Protein AF-A0A9P5G6P0-F1 (afdb_monomer_lite)

InterPro domains:
  IPR002035 von Willebrand factor, type A [PF13519] (1-64)
  IPR027040 26S proteasome non-ATPase regulatory subunit 4 [PTHR10223] (1-217)
  IPR036465 von Willebrand factor A-like domain superfamily [G3DSA:3.40.50.410] (1-134)
  IPR036465 von Willebrand factor A-like domain superfamily [SSF53300] (5-123)

Secondary structure (DSSP, 8-state):
-B-EESS-B----S-S-HHHHHHHHHT----SEE-HHHHHHHHHHHGGG-S-SSSPEEEEEEE-S---S-HHHHHHHHHHHHHTTEEEEEEEES--TTTHHHHHHHHHHH-SSS---EEEEPSSS--HHHHHHSSHHHHTTS-S------SS-HHHHTTT--TTT-HHHHHHHHHHHHHHHHHHHHHHHHHHHHHTS-----------------------

Sequence (220 aa):
MSMGGNGPAVLATLSSDFGKVLSGLHNIKIEGQSHVATGIQVAALALKHRQNKVQRQRVIVFVGSIIKEDTKELVKLAKKMKKNNVAVDFINFGEEAENTEKLEKFIEGVNSSDNSHLVTIPPGPHLLSDVLLTSPIINENGGLGGEDVGGDANDLFEFGVDPSADPELVLALRMSMEEEKARQEKEKKEKESASSSKPDTIPEESAGSSSKKDDDRMEL

Organism: Geotrichum candidum (NCBI:txid1173061)

Foldseek 3Di:
DDQADPGDDDQDADDPDVVSVVVSVVPDDHHHDGDPLRNVVVLLVSQVPDPDPPDQAEAEDEDEDDDPDDLVSLLVSLQVCQVSRHAYEYEYEDDDPRVVVSVVSSCVSNDDPPRYYYHYDDDDPDDPVVSVVVDCPPVVPPDDDDDPDDDDPVVPCVVVDDCVPCVPVVVVVVVVVVVVVVVVVVVVVVVVVCVVDDDDDDDDDDDDDDDDDDDDDDDD

pLDDT: mean 71.09, std 18.26, range [28.31, 89.44]

Radius of gyration: 33.3 Å; chains: 1; bounding box: 100×86×56 Å

Structure (mmCIF, N/CA/C/O backbone):
data_AF-A0A9P5G6P0-F1
#
_entry.id   AF-A0A9P5G6P0-F1
#
loop_
_atom_site.group_PDB
_atom_site.id
_atom_site.type_symbol
_atom_site.label_atom_id
_atom_site.label_alt_id
_atom_site.label_comp_id
_atom_site.label_asym_id
_atom_site.label_entity_id
_atom_site.label_seq_id
_atom_site.pdbx_PDB_ins_code
_atom_site.Cartn_x
_atom_site.Cartn_y
_atom_site.Cartn_z
_atom_site.occupancy
_atom_site.B_iso_or_equiv
_atom_site.auth_seq_id
_atom_site.auth_comp_id
_atom_site.auth_asym_id
_atom_site.auth_atom_id
_atom_site.pdbx_PDB_model_num
ATOM 1 N N . MET A 1 1 ? -6.746 4.539 -5.288 1.00 82.50 1 MET A N 1
ATOM 2 C CA . MET A 1 1 ? -5.688 5.280 -6.019 1.00 82.50 1 MET A CA 1
ATO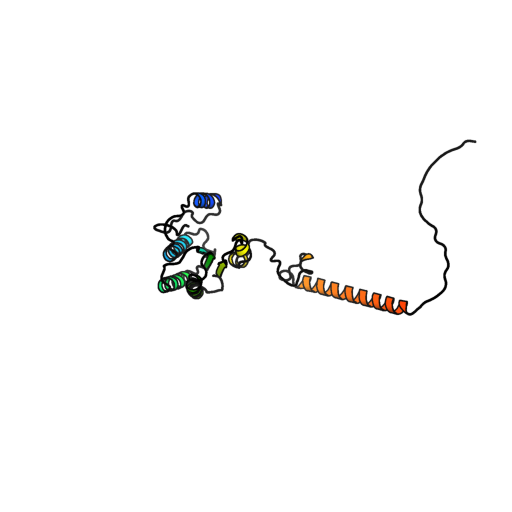M 3 C C . MET A 1 1 ? -5.156 4.357 -7.100 1.00 82.50 1 MET A C 1
ATOM 5 O O . MET A 1 1 ? -5.113 3.164 -6.836 1.00 82.50 1 MET A O 1
ATOM 9 N N . SER A 1 2 ? -4.790 4.870 -8.275 1.00 83.50 2 SER A N 1
ATOM 10 C CA . SER A 1 2 ? -4.061 4.088 -9.286 1.00 83.50 2 SER A CA 1
ATOM 11 C C . SER A 1 2 ? -2.600 4.531 -9.327 1.00 83.50 2 SER A C 1
ATOM 13 O O . SER A 1 2 ? -2.327 5.727 -9.231 1.00 83.50 2 SER A O 1
ATOM 15 N N . MET A 1 3 ? -1.683 3.571 -9.452 1.00 81.88 3 MET A N 1
ATOM 16 C CA . MET A 1 3 ? -0.239 3.801 -9.617 1.00 81.88 3 MET A CA 1
ATOM 17 C C . MET A 1 3 ? 0.240 3.547 -11.057 1.00 81.88 3 MET A C 1
ATOM 19 O O . MET A 1 3 ? 1.439 3.634 -11.318 1.00 81.88 3 MET A O 1
ATOM 23 N N . GLY A 1 4 ? -0.674 3.184 -11.963 1.00 75.19 4 GLY A N 1
ATOM 24 C CA . GLY A 1 4 ? -0.374 2.920 -13.369 1.00 75.19 4 GLY A CA 1
ATOM 25 C C . GLY A 1 4 ? -0.478 4.182 -14.219 1.00 75.19 4 GLY A C 1
ATOM 26 O O . GLY A 1 4 ? -1.347 5.023 -13.980 1.00 75.19 4 GLY A O 1
ATOM 27 N N . GLY A 1 5 ? 0.406 4.307 -15.208 1.00 78.19 5 GLY A N 1
ATOM 28 C CA . GLY A 1 5 ? 0.374 5.388 -16.191 1.00 78.19 5 GLY A CA 1
ATOM 29 C C . GLY A 1 5 ? 1.563 6.336 -16.071 1.00 78.19 5 GLY A C 1
ATOM 30 O O . GLY A 1 5 ? 2.659 5.941 -15.688 1.00 78.19 5 GLY A O 1
ATOM 31 N N . ASN A 1 6 ? 1.336 7.605 -16.411 1.00 71.75 6 ASN A N 1
ATOM 32 C CA . ASN A 1 6 ? 2.349 8.668 -16.369 1.00 71.75 6 ASN A CA 1
ATOM 33 C C . ASN A 1 6 ? 2.520 9.285 -14.959 1.00 71.75 6 ASN A C 1
ATOM 35 O O . ASN A 1 6 ? 3.286 10.227 -14.770 1.00 71.75 6 ASN A O 1
ATOM 39 N N . GLY A 1 7 ? 1.772 8.791 -13.964 1.00 75.50 7 GLY A N 1
ATOM 40 C CA . GLY A 1 7 ? 1.854 9.231 -12.573 1.00 75.50 7 GLY A CA 1
ATOM 41 C C . GLY A 1 7 ? 0.694 8.720 -11.707 1.00 75.50 7 GLY A C 1
ATOM 42 O O . GLY A 1 7 ? -0.340 8.314 -12.238 1.00 75.50 7 GLY A O 1
ATOM 43 N N . PRO A 1 8 ? 0.841 8.737 -10.369 1.00 81.25 8 PRO A N 1
ATOM 44 C CA . PRO A 1 8 ? -0.191 8.266 -9.452 1.00 81.25 8 PRO A CA 1
ATOM 45 C C . PRO A 1 8 ? -1.415 9.194 -9.447 1.00 81.25 8 PRO A C 1
ATOM 47 O O . PRO A 1 8 ? -1.295 10.404 -9.245 1.00 81.25 8 PRO A O 1
ATOM 50 N N . ALA A 1 9 ? -2.606 8.617 -9.617 1.00 82.56 9 ALA A N 1
ATOM 51 C CA . ALA A 1 9 ? -3.870 9.348 -9.686 1.00 82.56 9 ALA A CA 1
ATOM 52 C C . ALA A 1 9 ? -4.820 8.979 -8.534 1.00 82.56 9 ALA A C 1
ATOM 54 O O . ALA A 1 9 ? -5.071 7.803 -8.228 1.00 82.56 9 ALA A O 1
ATOM 55 N N . VAL A 1 10 ? -5.397 10.002 -7.896 1.00 84.38 10 VAL A N 1
ATOM 56 C CA . VAL A 1 10 ? -6.382 9.848 -6.817 1.00 84.38 10 VAL A CA 1
ATOM 57 C C . VAL A 1 10 ? -7.783 9.763 -7.423 1.00 84.38 10 VAL A C 1
ATOM 59 O O . VAL A 1 10 ? -8.370 10.771 -7.789 1.00 84.38 10 VAL A O 1
ATOM 62 N N . LEU A 1 11 ? -8.312 8.544 -7.529 1.00 82.56 11 LEU A N 1
ATOM 63 C CA . LEU A 1 11 ? -9.637 8.278 -8.111 1.00 82.56 11 LEU A CA 1
ATOM 64 C C . LEU A 1 11 ? -10.787 8.543 -7.131 1.00 82.56 11 LEU A C 1
ATOM 66 O O . LEU A 1 11 ? -11.854 9.001 -7.519 1.00 82.56 11 LEU A O 1
ATOM 70 N N . ALA A 1 12 ? -10.560 8.246 -5.853 1.00 83.25 12 ALA A N 1
ATOM 71 C CA . ALA A 1 12 ? -11.518 8.448 -4.780 1.00 83.25 12 ALA A CA 1
ATOM 72 C C . ALA A 1 12 ? -10.770 8.856 -3.510 1.00 83.25 12 ALA A C 1
ATOM 74 O O . ALA A 1 12 ? -9.655 8.387 -3.253 1.00 83.25 12 ALA A O 1
ATOM 75 N N . THR A 1 13 ? -11.382 9.743 -2.731 1.00 83.12 13 THR A N 1
ATOM 76 C CA . THR A 1 13 ? -10.925 10.109 -1.388 1.00 83.12 13 THR A CA 1
ATOM 77 C C . THR A 1 13 ? -11.483 9.137 -0.348 1.00 83.12 13 THR A C 1
ATOM 79 O O . THR A 1 13 ? -12.361 8.327 -0.644 1.00 83.12 13 THR A O 1
ATOM 82 N N . LEU A 1 14 ? -10.966 9.212 0.883 1.00 79.75 14 LEU A N 1
ATOM 83 C CA . LEU A 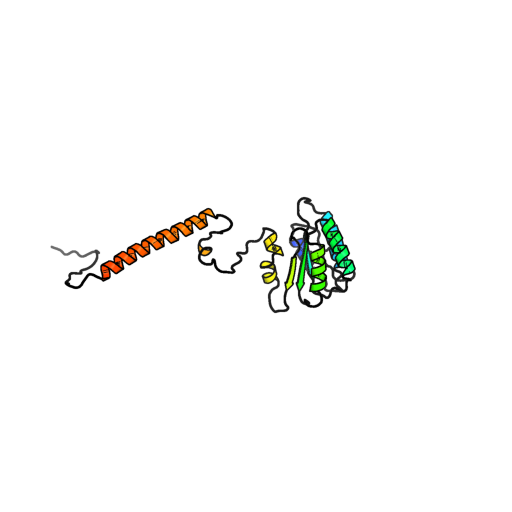1 14 ? -11.453 8.417 2.011 1.00 79.75 14 LEU A CA 1
ATOM 84 C C . LEU A 1 14 ? -12.950 8.695 2.230 1.00 79.75 14 LEU A C 1
ATOM 86 O O . LEU A 1 14 ? -13.333 9.808 2.594 1.00 79.75 14 LEU A O 1
ATOM 90 N N . SER A 1 15 ? -13.795 7.697 1.980 1.00 80.88 15 SER A N 1
ATOM 91 C CA . SER A 1 15 ? -15.250 7.788 2.110 1.00 80.88 15 SER A CA 1
ATOM 92 C C . SER A 1 15 ? -15.820 6.439 2.545 1.00 80.88 15 SER A C 1
ATOM 94 O O . SER A 1 15 ? -15.243 5.401 2.238 1.00 80.88 15 SER A O 1
ATOM 96 N N . SER A 1 16 ? -16.949 6.458 3.253 1.00 82.31 16 SER A N 1
ATOM 97 C CA . SER A 1 16 ? -17.725 5.265 3.618 1.00 82.31 16 SER A CA 1
ATOM 98 C C . SER A 1 16 ? -18.664 4.788 2.504 1.00 82.31 16 SER A C 1
ATOM 100 O O . SER A 1 16 ? -19.289 3.742 2.632 1.00 82.31 16 SER A O 1
ATOM 102 N N . ASP A 1 17 ? -18.787 5.559 1.422 1.00 86.44 17 ASP A N 1
ATOM 103 C CA . ASP A 1 17 ? -19.667 5.252 0.300 1.00 86.44 17 ASP A CA 1
ATOM 104 C C . ASP A 1 17 ? -18.965 4.351 -0.726 1.00 86.44 17 ASP A C 1
ATOM 106 O O . ASP A 1 17 ? -18.049 4.775 -1.441 1.00 86.44 17 ASP A O 1
ATOM 110 N N . PHE A 1 18 ? -19.433 3.107 -0.821 1.00 84.50 18 PHE A N 1
ATOM 111 C CA . PHE A 1 18 ? -18.938 2.116 -1.773 1.00 84.50 18 PHE A CA 1
ATOM 112 C C . PHE A 1 18 ? -19.154 2.536 -3.237 1.00 84.50 18 PHE A C 1
ATOM 114 O O . PHE A 1 18 ? -18.332 2.215 -4.099 1.00 84.50 18 PHE A O 1
ATOM 121 N N . GLY A 1 19 ? -20.198 3.319 -3.533 1.00 88.31 19 GLY A N 1
ATOM 122 C CA . GLY A 1 19 ? -20.519 3.753 -4.894 1.00 88.31 19 GLY A CA 1
ATOM 123 C C . GLY A 1 19 ? -19.428 4.625 -5.518 1.00 88.31 19 GLY A C 1
ATOM 124 O O . GLY A 1 19 ? -19.113 4.486 -6.704 1.00 88.31 19 GLY A O 1
ATOM 125 N N . LYS A 1 20 ? -18.775 5.473 -4.713 1.00 84.62 20 LYS A N 1
ATOM 126 C CA . LYS A 1 20 ? -17.637 6.297 -5.160 1.00 84.62 20 LYS A CA 1
ATOM 127 C C . LYS A 1 20 ? -16.412 5.454 -5.492 1.00 84.62 20 LYS A C 1
ATOM 129 O O . LYS A 1 20 ? -15.704 5.763 -6.449 1.00 84.62 20 LYS A O 1
ATOM 134 N N . VAL A 1 21 ? -16.176 4.383 -4.733 1.00 86.12 21 VAL A N 1
ATOM 135 C CA . VAL A 1 21 ? -15.067 3.452 -4.981 1.00 86.12 21 VAL A CA 1
ATOM 136 C C . VAL A 1 21 ? -15.317 2.663 -6.266 1.00 86.12 21 VAL A C 1
ATOM 138 O O . VAL A 1 21 ? -14.450 2.648 -7.137 1.00 86.12 21 VAL A O 1
ATOM 141 N N . LEU A 1 22 ? -16.516 2.098 -6.433 1.00 86.50 22 LEU A N 1
ATOM 142 C CA . LEU A 1 22 ? -16.914 1.373 -7.645 1.00 86.50 22 LEU A CA 1
ATOM 143 C C . LEU A 1 22 ? -16.833 2.237 -8.905 1.00 86.50 22 LEU A C 1
ATOM 145 O O . LEU A 1 22 ? -16.282 1.812 -9.918 1.00 86.50 22 LEU A O 1
ATOM 149 N N . SER A 1 23 ? -17.350 3.464 -8.836 1.00 87.25 23 SER A N 1
ATOM 150 C CA . SER A 1 23 ? -17.293 4.407 -9.960 1.00 87.25 23 SER A CA 1
ATOM 151 C C . SER A 1 23 ? -15.846 4.762 -10.307 1.00 87.25 23 SER A C 1
ATOM 153 O O . SER A 1 23 ? -15.491 4.884 -11.477 1.00 87.25 23 SER A O 1
ATOM 155 N N . GLY A 1 24 ? -14.988 4.890 -9.290 1.00 83.69 24 GLY A N 1
ATOM 156 C CA . GLY A 1 24 ? -13.552 5.071 -9.470 1.00 83.69 24 GLY A CA 1
ATOM 157 C C . GLY A 1 24 ? -12.896 3.883 -10.174 1.00 83.69 24 GLY A C 1
ATOM 158 O O . GLY A 1 24 ? -12.088 4.110 -11.068 1.00 83.69 24 GLY A O 1
ATOM 159 N N . LEU A 1 25 ? -13.268 2.648 -9.816 1.00 84.06 25 LEU A N 1
ATOM 160 C CA . LEU A 1 25 ? -12.761 1.412 -10.428 1.00 84.06 25 LEU A CA 1
ATOM 161 C C . LEU A 1 25 ? -13.184 1.266 -11.894 1.00 84.06 25 LEU A C 1
ATOM 163 O O . LEU A 1 25 ? -12.357 0.921 -12.733 1.00 84.06 25 LEU A O 1
ATOM 167 N N . HIS A 1 26 ? -14.439 1.578 -12.220 1.00 86.62 26 HIS A N 1
ATOM 168 C CA . HIS A 1 26 ? -14.953 1.475 -13.590 1.00 86.62 26 HIS A CA 1
ATOM 169 C C . HIS A 1 26 ? -14.249 2.415 -14.580 1.00 86.62 26 HIS A C 1
ATOM 171 O O . HIS A 1 26 ? -14.194 2.135 -15.775 1.00 86.62 26 HIS A O 1
ATOM 177 N N . ASN A 1 27 ? -13.707 3.525 -14.080 1.00 82.81 27 ASN A N 1
ATOM 178 C CA . ASN A 1 27 ? -12.988 4.514 -14.877 1.00 82.81 27 ASN A CA 1
ATOM 179 C C . ASN A 1 27 ? -11.486 4.208 -15.015 1.00 82.81 27 ASN A C 1
ATOM 181 O O . ASN A 1 27 ? -10.770 4.970 -15.670 1.00 82.81 27 ASN A O 1
ATOM 185 N N . ILE A 1 28 ? -10.988 3.128 -14.402 1.00 82.81 28 ILE A N 1
ATOM 186 C CA . ILE A 1 28 ? -9.574 2.756 -14.486 1.00 82.81 28 ILE A CA 1
ATOM 187 C C . ILE A 1 28 ? -9.270 2.224 -15.880 1.00 82.81 28 ILE A C 1
ATOM 189 O O . ILE A 1 28 ? -9.888 1.276 -16.359 1.00 82.81 28 ILE A O 1
ATOM 193 N N . LYS A 1 29 ? -8.256 2.816 -16.509 1.00 80.25 29 LYS A N 1
ATOM 194 C CA . LYS A 1 29 ? -7.643 2.296 -17.727 1.00 80.25 29 LYS A CA 1
ATOM 195 C C . LYS A 1 29 ? -6.354 1.574 -17.366 1.00 80.25 29 LYS A C 1
ATOM 197 O O . LYS A 1 29 ? -5.575 2.056 -16.545 1.00 80.25 29 LYS A O 1
ATOM 202 N N . ILE A 1 30 ? -6.145 0.418 -17.982 1.00 81.00 30 ILE A N 1
ATOM 203 C CA . ILE A 1 30 ? -4.912 -0.351 -17.841 1.00 81.00 30 ILE A CA 1
ATOM 204 C C . ILE A 1 30 ? -3.913 0.239 -18.834 1.00 81.00 30 ILE A C 1
ATOM 206 O O . ILE A 1 30 ? -3.973 -0.048 -20.027 1.00 81.00 30 ILE A O 1
ATOM 210 N N . GLU A 1 31 ? -3.035 1.115 -18.357 1.00 82.25 31 GLU A N 1
ATOM 211 C CA . GLU A 1 31 ? -2.000 1.729 -19.186 1.00 82.25 31 GLU A CA 1
ATOM 212 C C . GLU A 1 31 ? -0.739 2.070 -18.382 1.00 82.25 31 GLU A C 1
ATOM 214 O O . GLU A 1 31 ? -0.789 2.329 -17.180 1.00 82.25 31 GLU A O 1
ATOM 219 N N . GLY A 1 32 ? 0.402 2.096 -19.077 1.00 80.81 32 GLY A N 1
ATOM 220 C CA . GLY A 1 32 ? 1.682 2.577 -18.555 1.00 80.81 32 GLY A CA 1
ATOM 221 C C . GLY A 1 32 ? 2.453 1.600 -17.666 1.00 80.81 32 GLY A C 1
ATOM 222 O O . GLY A 1 32 ? 2.299 0.385 -17.757 1.00 80.81 32 GLY A O 1
ATOM 223 N N . GLN A 1 33 ? 3.356 2.157 -16.855 1.00 80.81 33 GLN A N 1
ATOM 224 C CA . GLN A 1 33 ? 4.213 1.418 -15.923 1.00 80.81 33 GLN A CA 1
ATOM 225 C C . GLN A 1 33 ? 3.813 1.732 -14.478 1.00 80.81 33 GLN A C 1
ATOM 227 O O . GLN A 1 33 ? 3.230 2.779 -14.201 1.00 80.81 33 GLN A O 1
ATOM 232 N N . SER A 1 34 ? 4.114 0.814 -13.561 1.00 81.44 34 SER A N 1
ATOM 233 C CA . SER A 1 34 ? 3.858 0.994 -12.134 1.00 81.44 34 SER A CA 1
ATOM 234 C C . SER A 1 34 ? 4.949 1.845 -11.484 1.00 81.44 34 SER A C 1
ATOM 236 O O . SER A 1 34 ? 6.125 1.475 -11.531 1.00 81.44 34 SER A O 1
ATOM 238 N N . HIS A 1 35 ? 4.552 2.930 -10.822 1.00 84.12 35 HIS A N 1
ATOM 239 C CA . HIS A 1 35 ? 5.432 3.733 -9.968 1.00 84.12 35 HIS A CA 1
ATOM 240 C C . HIS A 1 35 ? 5.022 3.573 -8.497 1.00 84.12 35 HIS A C 1
ATOM 242 O O . HIS A 1 35 ? 4.115 4.251 -8.005 1.00 84.12 35 HIS A O 1
ATOM 248 N N . VAL A 1 36 ? 5.673 2.647 -7.794 1.00 84.81 36 VAL A N 1
ATOM 249 C CA . VAL A 1 36 ? 5.350 2.268 -6.411 1.00 84.81 36 VAL A CA 1
ATOM 250 C C . VAL A 1 36 ? 5.853 3.332 -5.432 1.00 84.81 36 VAL A C 1
ATOM 252 O O . VAL A 1 36 ? 5.110 3.772 -4.553 1.00 84.81 36 VAL A O 1
ATOM 255 N N . ALA A 1 37 ? 7.068 3.840 -5.619 1.00 86.69 37 ALA A N 1
ATOM 256 C CA . ALA A 1 37 ? 7.696 4.844 -4.769 1.00 86.69 37 ALA A CA 1
ATOM 257 C C . ALA A 1 37 ? 6.868 6.130 -4.664 1.00 86.69 37 ALA A C 1
ATOM 259 O O . ALA A 1 37 ? 6.617 6.641 -3.566 1.00 86.69 37 ALA A O 1
ATOM 260 N N . THR A 1 38 ? 6.437 6.663 -5.808 1.00 87.56 38 THR A N 1
ATOM 261 C CA . THR A 1 38 ? 5.619 7.882 -5.864 1.00 87.56 38 THR A CA 1
ATOM 262 C C . THR A 1 38 ? 4.191 7.604 -5.402 1.00 87.56 38 THR A C 1
ATOM 264 O O . THR A 1 38 ? 3.631 8.417 -4.664 1.00 87.56 38 THR A O 1
ATOM 267 N N . GLY A 1 39 ? 3.629 6.439 -5.740 1.00 88.44 39 GLY A N 1
ATOM 268 C CA . GLY A 1 39 ? 2.313 6.002 -5.276 1.00 88.44 39 GLY A CA 1
ATOM 269 C C . GLY A 1 39 ? 2.206 5.959 -3.751 1.00 88.44 39 GLY A C 1
ATOM 270 O O . GLY A 1 39 ? 1.301 6.570 -3.181 1.00 88.44 39 GLY A O 1
ATOM 271 N N . ILE A 1 40 ? 3.174 5.337 -3.070 1.00 88.69 40 ILE A N 1
ATOM 272 C CA . ILE A 1 40 ? 3.197 5.261 -1.599 1.00 88.69 40 ILE A CA 1
ATOM 273 C C . ILE A 1 40 ? 3.355 6.657 -0.979 1.00 88.69 40 ILE A C 1
ATOM 275 O O . ILE A 1 40 ? 2.704 6.970 0.021 1.00 88.69 40 ILE A O 1
ATOM 279 N N . GLN A 1 41 ? 4.180 7.536 -1.561 1.00 87.25 41 GLN A N 1
ATOM 280 C CA . GLN A 1 41 ? 4.296 8.915 -1.074 1.00 87.25 41 GLN A CA 1
ATOM 281 C C . GLN A 1 41 ? 2.959 9.652 -1.156 1.00 87.25 41 GLN A C 1
ATOM 283 O O . GLN A 1 41 ? 2.513 10.214 -0.155 1.00 87.25 41 GLN A O 1
ATOM 288 N N . VAL A 1 42 ? 2.295 9.627 -2.313 1.00 88.88 42 VAL A N 1
ATOM 289 C CA . VAL A 1 42 ? 0.996 10.290 -2.492 1.00 88.88 42 VAL A CA 1
ATOM 290 C C . VAL A 1 42 ? -0.060 9.669 -1.575 1.00 88.88 42 VAL A C 1
ATOM 292 O O . VAL A 1 42 ? -0.856 10.402 -0.987 1.00 88.88 42 VAL A O 1
ATOM 295 N N . ALA A 1 43 ? -0.032 8.350 -1.364 1.00 87.81 43 ALA A N 1
ATOM 296 C CA . ALA A 1 43 ? -0.915 7.668 -0.417 1.00 87.81 43 ALA A CA 1
ATOM 297 C C . ALA A 1 43 ? -0.714 8.178 1.018 1.00 87.81 43 ALA A C 1
ATOM 299 O O . ALA A 1 43 ? -1.684 8.528 1.692 1.00 87.81 43 ALA A O 1
ATOM 300 N N . ALA A 1 44 ? 0.535 8.328 1.462 1.00 86.31 44 ALA A N 1
ATOM 301 C CA . ALA A 1 44 ? 0.840 8.888 2.776 1.00 86.31 44 ALA A CA 1
ATOM 302 C C . ALA A 1 44 ? 0.365 10.346 2.926 1.00 86.31 44 ALA A C 1
ATOM 304 O O . ALA A 1 44 ? -0.048 10.751 4.013 1.00 86.31 44 ALA A O 1
ATOM 305 N N . LEU A 1 45 ? 0.392 11.146 1.853 1.00 86.19 45 LEU A N 1
ATOM 306 C CA . LEU A 1 45 ? -0.191 12.492 1.863 1.00 86.19 45 LEU A CA 1
ATOM 307 C C . LEU A 1 45 ? -1.722 12.444 1.955 1.00 86.19 45 LEU A C 1
ATOM 309 O O . LEU A 1 45 ? -2.306 13.189 2.742 1.00 86.19 45 LEU A O 1
ATOM 313 N N . ALA A 1 46 ? -2.370 11.549 1.208 1.00 85.81 46 ALA A N 1
ATOM 314 C CA . ALA A 1 46 ? -3.823 11.392 1.232 1.00 85.81 46 ALA A CA 1
ATOM 315 C C . ALA A 1 46 ? -4.343 11.005 2.631 1.00 85.81 46 ALA A C 1
ATOM 317 O O . ALA A 1 46 ? -5.361 11.531 3.083 1.00 85.81 46 ALA A O 1
ATOM 318 N N . LEU A 1 47 ? -3.601 10.170 3.367 1.00 85.06 47 LEU A N 1
ATOM 319 C CA . LEU A 1 47 ? -3.941 9.747 4.733 1.00 85.06 47 LEU A CA 1
ATOM 320 C C . LEU A 1 47 ? -3.864 10.868 5.790 1.00 85.06 47 LEU A C 1
ATOM 322 O O . LEU A 1 47 ? -4.401 10.715 6.896 1.00 85.06 47 LEU A O 1
ATOM 326 N N . LYS A 1 48 ? -3.246 12.017 5.473 1.00 83.88 48 LYS A N 1
ATOM 327 C CA . LYS A 1 48 ? -3.238 13.196 6.360 1.00 83.88 48 LYS A CA 1
ATOM 328 C C . LYS A 1 48 ? -4.577 13.929 6.384 1.00 83.88 48 LYS A C 1
ATOM 330 O O . LYS A 1 48 ? -4.916 14.518 7.407 1.00 83.88 48 LYS A O 1
ATOM 335 N N . HIS A 1 49 ? -5.348 13.862 5.301 1.00 81.00 49 HIS A N 1
ATOM 336 C CA . HIS A 1 49 ? -6.643 14.538 5.163 1.00 81.00 49 HIS A CA 1
ATOM 337 C C . HIS A 1 49 ? -7.826 13.671 5.630 1.00 81.00 49 HIS A C 1
ATOM 339 O O . HIS A 1 49 ? -8.946 13.815 5.146 1.00 81.00 49 HIS A O 1
ATOM 345 N N . ARG A 1 50 ? -7.589 12.753 6.574 1.00 81.69 50 ARG A N 1
ATOM 346 C CA . ARG A 1 50 ? -8.634 11.896 7.144 1.00 81.69 50 ARG A CA 1
ATOM 347 C C . ARG A 1 50 ? -9.543 12.668 8.100 1.00 81.69 50 ARG A C 1
ATOM 349 O O . ARG A 1 50 ? -9.080 13.524 8.853 1.00 81.69 50 ARG A O 1
ATOM 356 N N . GLN A 1 51 ? -10.828 12.317 8.102 1.00 76.31 51 GLN A N 1
ATOM 357 C CA . GLN A 1 51 ? -11.814 12.925 9.000 1.00 76.31 51 GLN A CA 1
ATOM 358 C C . GLN A 1 51 ? -11.591 12.514 10.464 1.00 76.31 51 GLN A C 1
ATOM 360 O O . GLN A 1 51 ? -11.696 13.351 11.356 1.00 76.31 51 GLN A O 1
ATOM 365 N N . ASN A 1 52 ? -11.213 11.255 10.717 1.00 80.75 52 ASN A N 1
ATOM 366 C CA . ASN A 1 52 ? -10.928 10.757 12.061 1.00 80.75 52 ASN A CA 1
ATOM 367 C C . ASN A 1 52 ? -9.417 10.573 12.279 1.00 80.75 52 ASN A C 1
ATOM 369 O O . ASN A 1 52 ? -8.780 9.720 11.661 1.00 80.75 52 ASN A O 1
ATOM 373 N N . LYS A 1 53 ? -8.827 11.363 13.183 1.00 80.19 53 LYS A N 1
ATOM 374 C CA . LYS A 1 53 ? -7.382 11.321 13.464 1.00 80.19 53 LYS A CA 1
ATOM 375 C C . LYS A 1 53 ? -6.951 10.147 14.346 1.00 80.19 53 LYS A C 1
ATOM 377 O O . LYS A 1 53 ? -5.763 9.828 14.324 1.00 80.19 53 LYS A O 1
ATOM 382 N N . VAL A 1 54 ? -7.890 9.507 15.048 1.00 82.88 54 VAL A N 1
ATOM 383 C CA . VAL A 1 54 ? -7.644 8.373 15.960 1.00 82.88 54 VAL A CA 1
ATOM 384 C C . VAL A 1 54 ? -7.371 7.073 15.197 1.00 82.88 54 VAL A C 1
ATOM 386 O O . VAL A 1 54 ? -6.655 6.207 15.689 1.00 82.88 54 VAL A O 1
ATOM 389 N N . GLN A 1 55 ? -7.894 6.944 13.975 1.00 80.69 55 GLN A N 1
ATOM 390 C CA . GLN A 1 55 ? -7.678 5.762 13.142 1.00 80.69 55 GLN A CA 1
ATOM 391 C C . GLN A 1 55 ? -6.197 5.592 12.783 1.00 80.69 55 GLN A C 1
ATOM 393 O O . GLN A 1 55 ? -5.515 6.557 12.409 1.00 80.69 55 GLN A O 1
ATOM 398 N N . ARG A 1 56 ? -5.718 4.344 12.872 1.00 82.06 56 ARG A N 1
ATOM 399 C CA . ARG A 1 56 ? -4.384 3.961 12.404 1.00 82.06 56 ARG A CA 1
ATOM 400 C C . ARG A 1 56 ? -4.312 4.122 10.887 1.00 82.06 56 ARG A C 1
ATOM 402 O O . ARG A 1 56 ? -5.281 3.893 10.169 1.00 82.06 56 ARG A O 1
ATOM 409 N N . GLN A 1 57 ? -3.155 4.561 10.411 1.00 86.31 57 GLN A N 1
ATOM 410 C CA . GLN A 1 57 ? -2.892 4.735 8.990 1.00 86.31 57 GLN A CA 1
ATOM 411 C C . GLN A 1 57 ? -2.386 3.412 8.429 1.00 86.31 57 GLN A C 1
ATOM 413 O O . GLN A 1 57 ? -1.320 2.961 8.839 1.00 86.31 57 GLN A O 1
ATOM 418 N N . ARG A 1 58 ? -3.135 2.815 7.503 1.00 87.12 58 ARG A N 1
ATOM 419 C CA . ARG A 1 58 ? -2.740 1.597 6.796 1.00 87.12 58 ARG A CA 1
ATOM 420 C C . ARG A 1 58 ? -2.852 1.822 5.292 1.00 87.12 58 ARG A C 1
ATOM 422 O O . ARG A 1 58 ? -3.824 2.418 4.825 1.00 87.12 58 ARG A O 1
ATOM 429 N N . VAL A 1 59 ? -1.841 1.387 4.553 1.00 89.06 59 VAL A N 1
ATOM 430 C CA . VAL A 1 59 ? -1.804 1.394 3.089 1.00 89.06 59 VAL A CA 1
ATOM 431 C C . VAL A 1 59 ? -1.644 -0.046 2.635 1.00 89.06 59 VAL A C 1
ATOM 433 O O . VAL A 1 59 ? -0.657 -0.681 2.975 1.00 89.06 59 VAL A O 1
ATOM 436 N N . ILE A 1 60 ? -2.594 -0.537 1.848 1.00 88.88 60 ILE A N 1
ATOM 437 C CA . ILE A 1 60 ? -2.501 -1.852 1.217 1.00 88.88 60 ILE A CA 1
ATOM 438 C C . ILE A 1 60 ? -2.112 -1.627 -0.241 1.00 88.88 60 ILE A C 1
ATOM 440 O O . ILE A 1 60 ? -2.785 -0.876 -0.958 1.00 88.88 60 ILE A O 1
ATOM 444 N N . VAL A 1 61 ? -1.010 -2.235 -0.667 1.00 88.75 61 VAL A N 1
ATOM 445 C CA . VAL A 1 61 ? -0.442 -2.073 -2.005 1.00 88.75 61 VAL A CA 1
ATOM 446 C C . VAL A 1 61 ? -0.501 -3.400 -2.743 1.00 88.75 61 VAL A C 1
ATOM 448 O O . VAL A 1 61 ? 0.136 -4.375 -2.359 1.00 88.75 61 VAL A O 1
ATOM 451 N N . PHE A 1 62 ? -1.239 -3.407 -3.846 1.00 87.81 62 PHE A N 1
ATOM 452 C CA . PHE A 1 62 ? -1.292 -4.524 -4.779 1.00 87.81 62 PHE A CA 1
ATOM 453 C C . PHE A 1 62 ? -0.201 -4.341 -5.833 1.00 87.81 62 PHE A C 1
ATOM 455 O O . PHE A 1 62 ? -0.200 -3.337 -6.552 1.00 87.81 62 PHE A O 1
ATOM 462 N N . VAL A 1 63 ? 0.726 -5.294 -5.915 1.00 87.19 63 VAL A N 1
ATOM 463 C CA . VAL A 1 63 ? 1.834 -5.282 -6.875 1.00 87.19 63 VAL A CA 1
ATOM 464 C C . VAL A 1 63 ? 1.737 -6.514 -7.763 1.00 87.19 63 VAL A C 1
ATOM 466 O O . VAL A 1 63 ? 1.808 -7.637 -7.278 1.00 87.19 63 VAL A O 1
ATOM 469 N N . GLY A 1 64 ? 1.568 -6.274 -9.063 1.00 82.00 64 GLY A N 1
ATOM 470 C CA . GLY A 1 64 ? 1.437 -7.313 -10.089 1.00 82.00 64 GLY A CA 1
ATOM 471 C C . GLY A 1 64 ? 2.454 -7.208 -11.219 1.00 82.00 64 GLY A C 1
ATOM 472 O O . GLY A 1 64 ? 2.266 -7.804 -12.275 1.00 82.00 64 GLY A O 1
ATOM 473 N N . SER A 1 65 ? 3.469 -6.361 -11.057 1.00 83.00 65 SER A N 1
ATOM 474 C CA . SER A 1 65 ? 4.446 -6.038 -12.095 1.00 83.00 65 SER A CA 1
ATOM 475 C C . SER A 1 65 ? 5.820 -5.769 -11.495 1.00 83.00 65 SER A C 1
ATOM 477 O O . SER A 1 65 ? 5.922 -5.324 -10.350 1.00 83.00 65 SER A O 1
ATOM 479 N N . ILE A 1 66 ? 6.868 -5.971 -12.299 1.00 82.75 66 ILE A N 1
ATOM 480 C CA . ILE A 1 66 ? 8.265 -5.741 -11.908 1.00 82.75 66 ILE A CA 1
ATOM 481 C C . ILE A 1 66 ? 8.462 -4.322 -11.375 1.00 82.75 66 ILE A C 1
ATOM 483 O O . ILE A 1 66 ? 8.233 -3.328 -12.075 1.00 82.75 66 ILE A O 1
ATOM 487 N N . ILE A 1 67 ? 8.984 -4.227 -10.151 1.00 80.94 67 ILE A N 1
ATOM 488 C CA . ILE A 1 67 ? 9.410 -2.961 -9.560 1.00 80.94 67 ILE A CA 1
ATOM 489 C C . ILE A 1 67 ? 10.776 -2.572 -10.140 1.00 80.94 67 ILE A C 1
ATOM 491 O O . ILE A 1 67 ? 11.816 -3.135 -9.784 1.00 80.94 67 ILE A O 1
ATOM 495 N N . LYS A 1 68 ? 10.777 -1.562 -11.017 1.00 79.44 68 LYS A N 1
ATOM 496 C CA . LYS A 1 68 ? 11.991 -0.969 -11.615 1.00 79.44 68 LYS A CA 1
ATOM 497 C C . LYS A 1 68 ? 12.750 -0.017 -10.686 1.00 79.44 68 LYS A C 1
ATOM 499 O O . LYS A 1 68 ? 13.780 0.523 -11.068 1.00 79.44 68 LYS A O 1
ATOM 504 N N . GLU A 1 69 ? 12.211 0.239 -9.503 1.00 78.56 69 GLU A N 1
ATOM 505 C CA . GLU A 1 69 ? 12.750 1.209 -8.556 1.00 78.56 69 GLU A CA 1
ATOM 506 C C . GLU A 1 69 ? 13.932 0.640 -7.770 1.00 78.56 69 GLU A C 1
ATOM 508 O O . GLU A 1 69 ? 14.006 -0.558 -7.476 1.00 78.56 69 GLU A O 1
ATOM 513 N N . ASP A 1 70 ? 14.854 1.527 -7.399 1.00 83.00 70 ASP A N 1
ATOM 514 C CA . ASP A 1 70 ? 16.052 1.163 -6.657 1.00 83.00 70 ASP A CA 1
ATOM 515 C C . ASP A 1 70 ? 15.736 0.811 -5.198 1.00 83.00 70 ASP A C 1
ATOM 517 O O . ASP A 1 70 ? 15.043 1.532 -4.471 1.00 83.00 70 ASP A O 1
ATOM 521 N N . THR A 1 71 ? 16.389 -0.239 -4.699 1.00 83.12 71 THR A N 1
ATOM 522 C CA . THR A 1 71 ? 16.299 -0.676 -3.293 1.00 83.12 71 THR A CA 1
ATOM 523 C C . THR A 1 71 ? 16.666 0.432 -2.303 1.00 83.12 71 THR A C 1
ATOM 525 O O . THR A 1 71 ? 16.080 0.547 -1.227 1.00 83.12 71 THR A O 1
ATOM 528 N N . LYS A 1 72 ? 17.603 1.314 -2.669 1.00 86.25 72 LYS A N 1
ATOM 529 C CA . LYS A 1 72 ? 18.017 2.455 -1.837 1.00 86.25 72 LYS A CA 1
ATOM 530 C C . LYS A 1 72 ? 16.898 3.477 -1.647 1.00 86.25 72 LYS A C 1
ATOM 532 O O . LYS A 1 72 ? 16.817 4.098 -0.585 1.00 86.25 72 LYS A O 1
ATOM 537 N N . GLU A 1 73 ? 16.071 3.692 -2.664 1.00 86.38 73 GLU A N 1
ATOM 538 C CA . GLU A 1 73 ? 14.941 4.616 -2.582 1.00 86.38 73 GLU A CA 1
ATOM 539 C C . GLU A 1 73 ? 13.827 4.018 -1.733 1.00 86.38 73 GLU A C 1
ATOM 541 O O . GLU A 1 73 ? 13.346 4.686 -0.815 1.00 86.38 73 GLU A O 1
ATOM 546 N N . LEU A 1 74 ? 13.528 2.733 -1.933 1.00 84.62 74 LEU A N 1
ATOM 547 C CA . LEU A 1 74 ? 12.584 1.967 -1.120 1.00 84.62 74 LEU A CA 1
ATOM 548 C C . LEU A 1 74 ? 12.945 2.016 0.374 1.00 84.62 74 LEU A C 1
ATOM 550 O O . LEU A 1 74 ? 12.107 2.379 1.196 1.00 84.62 74 LEU A O 1
ATOM 554 N N . VAL A 1 75 ? 14.209 1.808 0.748 1.00 88.12 75 VAL A N 1
ATOM 555 C CA . VAL A 1 75 ? 14.643 1.904 2.158 1.00 88.12 75 VAL A CA 1
ATOM 556 C C . VAL A 1 75 ? 14.495 3.327 2.722 1.00 88.12 75 VAL A C 1
ATOM 558 O O . VAL A 1 75 ? 14.146 3.516 3.893 1.00 88.12 75 VAL A O 1
ATOM 561 N N . LYS A 1 76 ? 14.736 4.371 1.915 1.00 89.44 76 LYS A N 1
ATOM 562 C CA . LYS A 1 76 ? 14.499 5.764 2.344 1.00 89.44 76 LYS A CA 1
ATOM 563 C C . LYS A 1 76 ? 13.010 6.034 2.555 1.00 89.44 76 LYS A C 1
ATOM 565 O O . LYS A 1 76 ? 12.656 6.737 3.504 1.00 89.44 76 LYS A O 1
ATOM 570 N N . LEU A 1 77 ? 12.152 5.507 1.685 1.00 87.44 77 LEU A N 1
ATOM 571 C CA . LEU A 1 77 ? 10.699 5.597 1.820 1.00 87.44 77 LEU A CA 1
ATOM 572 C C . LEU A 1 77 ? 10.218 4.864 3.067 1.00 87.44 77 LEU A C 1
ATOM 574 O O . LEU A 1 77 ? 9.472 5.455 3.842 1.00 87.44 77 LEU A O 1
ATOM 578 N N . ALA A 1 78 ? 10.719 3.656 3.316 1.00 87.81 78 ALA A N 1
ATOM 579 C CA . ALA A 1 78 ? 10.384 2.863 4.491 1.00 87.81 78 ALA A CA 1
ATOM 580 C C . ALA A 1 78 ? 10.631 3.645 5.791 1.00 87.81 78 ALA A C 1
ATOM 582 O O . ALA A 1 78 ? 9.735 3.822 6.618 1.00 87.81 78 ALA A O 1
ATOM 583 N N . LYS A 1 79 ? 11.808 4.275 5.908 1.00 89.19 79 LYS A N 1
ATOM 584 C CA . LYS A 1 79 ? 12.138 5.153 7.045 1.00 89.19 79 LYS A CA 1
ATOM 585 C C . LYS A 1 79 ? 11.199 6.358 7.169 1.00 89.19 79 LYS A C 1
ATOM 587 O O . LYS A 1 79 ? 10.912 6.792 8.285 1.00 89.19 79 LYS A O 1
ATOM 592 N N . LYS A 1 80 ? 10.731 6.934 6.055 1.00 87.88 80 LYS A N 1
ATOM 593 C CA . LYS A 1 80 ? 9.744 8.032 6.075 1.00 87.88 80 LYS A CA 1
ATOM 594 C C . LYS A 1 80 ? 8.371 7.546 6.549 1.00 87.88 80 LYS A C 1
ATOM 596 O O . LYS A 1 80 ? 7.726 8.265 7.307 1.00 87.88 80 LYS A O 1
ATOM 601 N N . MET A 1 81 ? 7.944 6.352 6.141 1.00 86.31 81 MET A N 1
ATOM 602 C CA . MET A 1 81 ? 6.664 5.762 6.556 1.00 86.31 81 MET A CA 1
ATOM 603 C C . MET A 1 81 ? 6.664 5.411 8.044 1.00 86.31 81 MET A C 1
ATOM 605 O O . MET A 1 81 ? 5.726 5.776 8.753 1.00 86.31 81 MET A O 1
ATOM 609 N N . LYS A 1 82 ? 7.775 4.859 8.547 1.00 87.50 82 LYS A N 1
ATOM 610 C CA . LYS A 1 82 ? 7.986 4.588 9.975 1.00 87.50 82 LYS A CA 1
ATOM 611 C C . LYS A 1 82 ? 7.870 5.847 10.841 1.00 87.50 82 LYS A C 1
ATOM 613 O O . LYS A 1 82 ? 7.180 5.838 11.853 1.00 87.50 82 LYS A O 1
ATOM 618 N N . LYS A 1 83 ? 8.454 6.973 10.410 1.00 87.12 83 LYS A N 1
ATOM 619 C CA . LYS A 1 83 ? 8.319 8.268 11.116 1.00 87.12 83 LYS A CA 1
ATOM 620 C C . LYS A 1 83 ? 6.878 8.776 11.190 1.00 87.12 83 LYS A C 1
ATOM 622 O O . LYS A 1 83 ? 6.525 9.458 12.145 1.00 87.12 83 LYS A O 1
ATOM 627 N N . ASN A 1 84 ? 6.066 8.465 10.183 1.00 84.12 84 ASN A N 1
ATOM 628 C CA . ASN A 1 84 ? 4.668 8.884 10.116 1.00 84.12 84 ASN A CA 1
ATOM 629 C C . ASN A 1 84 ? 3.705 7.867 10.758 1.00 84.12 84 ASN A C 1
ATOM 631 O O . ASN A 1 84 ? 2.497 8.109 10.745 1.00 84.12 84 ASN A O 1
ATOM 635 N N . ASN A 1 85 ? 4.228 6.763 11.309 1.00 85.62 85 ASN A N 1
ATOM 636 C CA . ASN A 1 85 ? 3.470 5.635 11.854 1.00 85.62 85 ASN A CA 1
ATOM 637 C C . ASN A 1 85 ? 2.398 5.111 10.878 1.00 85.62 85 ASN A C 1
ATOM 639 O O . ASN A 1 85 ? 1.217 5.007 11.218 1.00 85.62 85 ASN A O 1
ATOM 643 N N . VAL A 1 86 ? 2.814 4.859 9.634 1.00 87.06 86 VAL A N 1
ATOM 644 C CA . VAL A 1 86 ? 1.971 4.284 8.578 1.00 87.06 86 VAL A CA 1
ATOM 645 C C . VAL A 1 86 ? 2.317 2.806 8.429 1.00 87.06 86 VAL A C 1
ATOM 647 O O . VAL A 1 86 ? 3.468 2.485 8.138 1.00 87.06 86 VAL A O 1
ATOM 650 N N . ALA A 1 87 ? 1.329 1.933 8.618 1.00 87.88 87 ALA A N 1
ATOM 651 C CA . ALA A 1 87 ? 1.415 0.513 8.294 1.00 87.88 87 ALA A CA 1
ATOM 652 C C . ALA A 1 87 ? 1.310 0.322 6.776 1.00 87.88 87 ALA A C 1
ATOM 654 O O . ALA A 1 87 ? 0.485 0.981 6.131 1.00 87.88 87 ALA A O 1
ATOM 655 N N . VAL A 1 88 ? 2.143 -0.545 6.204 1.00 88.31 88 VAL A N 1
ATOM 656 C CA . VAL A 1 88 ? 2.134 -0.824 4.763 1.00 88.31 88 VAL A CA 1
ATOM 657 C C . VAL A 1 88 ? 2.106 -2.327 4.545 1.00 88.31 88 VAL A C 1
ATOM 659 O O . VAL A 1 88 ? 3.077 -3.005 4.863 1.00 88.31 88 VAL A O 1
ATOM 662 N N . ASP A 1 89 ? 1.018 -2.817 3.962 1.00 89.00 89 ASP A N 1
ATOM 663 C CA . ASP A 1 89 ? 0.872 -4.217 3.576 1.00 89.00 89 ASP A CA 1
ATOM 664 C C . ASP A 1 89 ? 1.076 -4.354 2.070 1.00 89.00 89 ASP A C 1
ATOM 666 O O . ASP A 1 89 ? 0.522 -3.578 1.281 1.00 89.00 89 ASP A O 1
ATOM 670 N N . PHE A 1 90 ? 1.861 -5.344 1.662 1.00 88.56 90 PHE A N 1
ATOM 671 C CA . PHE A 1 90 ? 2.098 -5.655 0.258 1.00 88.56 90 PHE A CA 1
ATOM 672 C C . PHE A 1 90 ? 1.437 -6.971 -0.105 1.00 88.56 90 PHE A C 1
ATOM 674 O O . PHE A 1 90 ? 1.642 -7.986 0.554 1.00 88.56 90 PHE A O 1
ATOM 681 N N . ILE A 1 91 ? 0.692 -6.947 -1.202 1.00 87.25 91 ILE A N 1
ATOM 682 C CA . ILE A 1 91 ? 0.124 -8.130 -1.831 1.00 87.25 91 ILE A CA 1
ATOM 683 C C . ILE A 1 91 ? 0.839 -8.275 -3.166 1.00 87.25 91 ILE A C 1
ATOM 685 O O . ILE A 1 91 ? 0.565 -7.527 -4.110 1.00 87.25 91 ILE A O 1
ATOM 689 N N . ASN A 1 92 ? 1.799 -9.193 -3.210 1.00 86.56 92 ASN A N 1
ATOM 690 C CA . ASN A 1 92 ? 2.557 -9.516 -4.406 1.00 86.56 92 ASN A CA 1
ATOM 691 C C . ASN A 1 92 ? 1.876 -10.670 -5.142 1.00 86.56 92 ASN A C 1
ATOM 693 O O . ASN A 1 92 ? 1.673 -11.740 -4.569 1.00 86.56 92 ASN A O 1
ATOM 697 N N . PHE A 1 93 ? 1.532 -10.460 -6.408 1.00 83.62 93 PHE A N 1
ATOM 698 C CA . PHE A 1 93 ? 0.935 -11.483 -7.261 1.00 83.62 93 PHE A CA 1
ATOM 699 C C . PHE A 1 93 ? 1.641 -11.533 -8.617 1.00 83.62 93 PHE A C 1
ATOM 701 O O . PHE A 1 93 ? 2.099 -10.521 -9.144 1.00 83.62 93 PHE A O 1
ATOM 708 N N . GLY A 1 94 ? 1.718 -12.726 -9.202 1.00 74.94 94 GLY A N 1
ATOM 709 C CA . GLY A 1 94 ? 2.301 -12.943 -10.527 1.00 74.94 94 GLY A CA 1
ATOM 710 C C . GLY A 1 94 ? 3.811 -13.166 -10.503 1.00 74.94 94 GLY A C 1
ATOM 711 O O . GLY A 1 94 ? 4.256 -14.240 -10.896 1.00 74.94 94 GLY A O 1
ATOM 712 N N . GLU A 1 95 ? 4.595 -12.190 -10.037 1.00 70.38 95 GLU A N 1
ATOM 713 C CA . GLU A 1 95 ? 6.061 -12.262 -10.085 1.00 70.38 95 GLU A CA 1
ATOM 714 C C . GLU A 1 95 ? 6.698 -12.243 -8.693 1.00 70.38 95 GLU A C 1
ATOM 716 O O . GLU A 1 95 ? 6.874 -11.208 -8.047 1.00 70.38 95 GLU A O 1
ATOM 721 N N . GLU A 1 96 ? 7.039 -13.438 -8.223 1.00 68.88 96 GLU A N 1
ATOM 722 C CA . GLU A 1 96 ? 7.627 -13.667 -6.906 1.00 68.88 96 GLU A CA 1
ATOM 723 C C . GLU A 1 96 ? 9.149 -13.457 -6.906 1.00 68.88 96 GLU A C 1
ATOM 725 O O . GLU A 1 96 ? 9.665 -12.744 -6.053 1.00 68.88 96 GLU A O 1
ATOM 730 N N . ALA A 1 97 ? 9.863 -13.988 -7.902 1.00 68.19 97 ALA A N 1
ATOM 731 C CA . ALA A 1 97 ? 11.319 -14.150 -7.844 1.00 68.19 97 ALA A CA 1
ATOM 732 C C . ALA A 1 97 ? 12.132 -12.842 -7.748 1.00 68.19 97 ALA A C 1
ATOM 734 O O . ALA A 1 97 ? 13.102 -12.788 -7.000 1.00 68.19 97 ALA A O 1
ATOM 735 N N . GLU A 1 98 ? 11.770 -11.785 -8.482 1.00 72.19 98 GLU A N 1
ATOM 736 C CA . GLU A 1 98 ? 12.540 -10.525 -8.468 1.00 72.19 98 GLU A CA 1
ATOM 737 C C . GLU A 1 98 ? 12.011 -9.486 -7.470 1.00 72.19 98 GLU A C 1
ATOM 739 O O . GLU A 1 98 ? 12.686 -8.492 -7.168 1.00 72.19 98 GLU A O 1
ATOM 744 N N . ASN A 1 99 ? 10.782 -9.673 -6.991 1.00 78.75 99 ASN A N 1
ATOM 745 C CA . ASN A 1 99 ? 10.069 -8.640 -6.253 1.00 78.75 99 ASN A CA 1
ATOM 746 C C . ASN A 1 99 ? 10.137 -8.842 -4.737 1.00 78.75 99 ASN A C 1
ATOM 748 O O . ASN A 1 99 ? 10.258 -7.863 -3.994 1.00 78.75 99 ASN A O 1
ATOM 752 N N . THR A 1 100 ? 10.113 -10.093 -4.271 1.00 80.69 100 THR A N 1
ATOM 753 C CA . THR A 1 100 ? 10.119 -10.427 -2.837 1.00 80.69 100 THR A CA 1
ATOM 754 C C . THR A 1 100 ? 11.322 -9.839 -2.118 1.00 80.69 100 THR A C 1
ATOM 756 O O . THR A 1 100 ? 11.133 -9.097 -1.161 1.00 80.69 100 THR A O 1
ATOM 759 N N . GLU A 1 101 ? 12.541 -10.011 -2.634 1.00 84.19 101 GLU A N 1
ATOM 760 C CA . GLU A 1 101 ? 13.753 -9.507 -1.968 1.00 84.19 101 GLU A CA 1
ATOM 761 C C . GLU A 1 101 ? 13.747 -7.982 -1.744 1.00 84.19 101 GLU A C 1
ATOM 763 O O . GLU A 1 101 ? 14.328 -7.465 -0.783 1.00 84.19 101 GLU A O 1
ATOM 768 N N . LYS A 1 102 ? 13.135 -7.222 -2.663 1.00 85.19 102 LYS A N 1
ATOM 769 C CA . LYS A 1 102 ? 13.036 -5.757 -2.559 1.00 85.19 102 LYS A CA 1
ATOM 770 C C . LYS A 1 102 ? 11.977 -5.359 -1.534 1.00 85.19 102 LYS A C 1
ATOM 772 O O . LYS A 1 102 ? 12.194 -4.413 -0.771 1.00 85.19 102 LYS A O 1
ATOM 777 N N . LEU A 1 103 ? 10.851 -6.068 -1.533 1.00 84.75 103 LEU A N 1
ATOM 778 C CA . LEU A 1 103 ? 9.720 -5.830 -0.640 1.00 84.75 103 LEU A CA 1
ATOM 779 C C . LEU A 1 103 ? 10.027 -6.261 0.798 1.00 84.75 103 LEU A C 1
ATOM 781 O O . LEU A 1 103 ? 9.708 -5.520 1.723 1.00 84.75 103 LEU A O 1
ATOM 785 N N . GLU A 1 104 ? 10.730 -7.370 1.000 1.00 86.50 104 GLU A N 1
ATOM 786 C CA . GLU A 1 104 ? 11.195 -7.831 2.314 1.00 86.50 104 GLU A CA 1
ATOM 787 C C . GLU A 1 104 ? 12.086 -6.779 2.981 1.00 86.50 104 GLU A C 1
ATOM 789 O O . GLU A 1 104 ? 11.790 -6.316 4.083 1.00 86.50 104 GLU A O 1
ATOM 794 N N . LYS A 1 105 ? 13.100 -6.274 2.262 1.00 86.62 105 LYS A N 1
ATOM 795 C CA . LYS A 1 105 ? 13.967 -5.181 2.748 1.00 86.62 105 LYS A CA 1
ATOM 796 C C . LYS A 1 105 ? 13.189 -3.904 3.062 1.00 86.62 105 LYS A C 1
ATOM 798 O O . LYS A 1 105 ? 13.577 -3.129 3.941 1.00 86.62 105 LYS A O 1
ATOM 803 N N . PHE A 1 106 ? 12.116 -3.634 2.319 1.00 86.94 106 PHE A N 1
ATOM 804 C CA . PHE A 1 106 ? 11.243 -2.499 2.601 1.00 86.94 106 PHE A CA 1
ATOM 805 C C . PHE A 1 106 ? 10.449 -2.719 3.895 1.00 86.94 106 PHE A C 1
ATOM 807 O O . PHE A 1 106 ? 10.377 -1.809 4.727 1.00 86.94 106 PHE A O 1
ATOM 814 N N . ILE A 1 107 ? 9.888 -3.914 4.078 1.00 86.44 107 ILE A N 1
ATOM 815 C CA . ILE A 1 107 ? 9.058 -4.276 5.230 1.00 86.44 107 ILE A CA 1
ATOM 816 C C . ILE A 1 107 ? 9.886 -4.317 6.506 1.00 86.44 107 ILE A C 1
ATOM 818 O O . ILE A 1 107 ? 9.464 -3.724 7.493 1.00 86.44 107 ILE A O 1
ATOM 822 N N . GLU A 1 108 ? 11.102 -4.862 6.484 1.00 85.88 108 GLU A N 1
ATOM 823 C CA . GLU A 1 108 ? 12.042 -4.764 7.611 1.00 85.88 108 GLU A CA 1
ATOM 824 C C . GLU A 1 108 ? 12.284 -3.303 8.035 1.00 85.88 108 GLU A C 1
ATOM 826 O O . GLU A 1 108 ? 12.374 -2.976 9.221 1.00 85.88 108 GLU A O 1
ATOM 831 N N . GLY A 1 109 ? 12.360 -2.388 7.063 1.00 81.00 109 GLY A N 1
ATOM 832 C CA . GLY A 1 109 ? 12.548 -0.961 7.316 1.00 81.00 109 GLY A CA 1
ATOM 833 C C . GLY A 1 109 ? 11.308 -0.243 7.864 1.00 81.00 109 GLY A C 1
ATOM 834 O O . GLY A 1 109 ? 11.448 0.772 8.558 1.00 81.00 109 GLY A O 1
ATOM 835 N N . VAL A 1 110 ? 10.110 -0.737 7.545 1.00 84.31 110 VAL A N 1
ATOM 836 C CA . VAL A 1 110 ? 8.816 -0.180 7.974 1.00 84.31 110 VAL A CA 1
ATOM 837 C C . VAL A 1 110 ? 8.349 -0.775 9.299 1.00 84.31 110 VAL A C 1
ATOM 839 O O . VAL A 1 110 ? 7.791 -0.041 10.126 1.00 84.31 110 VAL A O 1
ATOM 842 N N . ASN A 1 111 ? 8.605 -2.064 9.528 1.00 81.06 111 ASN A N 1
ATOM 843 C CA . ASN A 1 111 ? 8.046 -2.799 10.646 1.00 81.06 111 ASN A CA 1
ATOM 844 C C . ASN A 1 111 ? 8.467 -2.147 11.973 1.00 81.06 111 ASN A C 1
ATOM 846 O O . ASN A 1 111 ? 9.620 -1.753 12.203 1.00 81.06 111 ASN A O 1
ATOM 850 N N . SER A 1 112 ? 7.472 -1.927 12.820 1.00 71.88 112 SER A N 1
ATOM 851 C CA . SER A 1 112 ? 7.633 -1.297 14.130 1.00 71.88 112 SER A CA 1
ATOM 852 C C . SER A 1 112 ? 6.836 -2.006 15.224 1.00 71.88 112 SER A C 1
ATOM 854 O O . SER A 1 112 ? 7.084 -1.723 16.390 1.00 71.88 112 SER A O 1
ATOM 856 N N . SER A 1 113 ? 5.884 -2.876 14.866 1.00 70.38 113 SER A N 1
ATOM 857 C CA . SER A 1 113 ? 4.962 -3.539 15.802 1.00 70.38 113 SER A CA 1
ATOM 858 C C . SER A 1 113 ? 4.199 -4.704 15.139 1.00 70.38 113 SER A C 1
ATOM 860 O O . SER A 1 113 ? 3.041 -4.923 15.480 1.00 70.38 113 SER A O 1
ATOM 862 N N . ASP A 1 114 ? 4.792 -5.364 14.141 1.00 68.88 114 ASP A N 1
ATOM 863 C CA . ASP A 1 114 ? 4.169 -6.428 13.330 1.00 68.88 114 ASP A CA 1
ATOM 864 C C . ASP A 1 114 ? 2.852 -6.014 12.668 1.00 68.88 114 ASP A C 1
ATOM 866 O O . ASP A 1 114 ? 1.903 -6.772 12.558 1.00 68.88 114 ASP A O 1
ATOM 870 N N . ASN A 1 115 ? 2.804 -4.764 12.211 1.00 74.38 115 ASN A N 1
ATOM 871 C CA . ASN A 1 115 ? 1.627 -4.169 11.578 1.00 74.38 115 ASN A CA 1
ATOM 872 C C . ASN A 1 115 ? 1.681 -4.176 10.043 1.00 74.38 115 ASN A C 1
ATOM 874 O O . ASN A 1 115 ? 0.783 -3.635 9.406 1.00 74.38 115 ASN A O 1
ATOM 878 N N . SER A 1 116 ? 2.790 -4.639 9.467 1.00 83.31 116 SER A N 1
ATOM 879 C CA . SER A 1 116 ? 3.100 -4.526 8.043 1.00 83.31 116 SER A CA 1
ATOM 880 C C . SER A 1 116 ? 3.482 -5.898 7.526 1.00 83.31 116 SER A C 1
ATOM 882 O O . SER A 1 116 ? 4.488 -6.460 7.962 1.00 83.31 116 SER A O 1
ATOM 884 N N . HIS A 1 117 ? 2.681 -6.421 6.609 1.00 85.12 117 HIS A N 1
ATOM 885 C CA . HIS A 1 117 ? 2.766 -7.802 6.155 1.00 85.12 117 HIS A CA 1
ATOM 886 C C . HIS A 1 117 ? 3.114 -7.879 4.667 1.00 85.12 117 HIS A C 1
ATOM 888 O O . HIS A 1 117 ? 2.661 -7.064 3.859 1.00 85.12 117 HIS A O 1
ATOM 894 N N . LEU A 1 118 ? 3.908 -8.889 4.301 1.00 86.31 118 LEU A N 1
ATOM 895 C CA . LEU A 1 118 ? 4.080 -9.318 2.914 1.00 86.31 118 LEU A CA 1
ATOM 896 C C . LEU A 1 118 ? 3.209 -10.543 2.684 1.00 86.31 118 LEU A C 1
ATOM 898 O O . LEU A 1 118 ? 3.370 -11.549 3.370 1.00 86.31 118 LEU A O 1
ATOM 902 N N . VAL A 1 119 ? 2.330 -10.477 1.697 1.00 85.94 119 VAL A N 1
ATOM 903 C CA . VAL A 1 119 ? 1.597 -11.637 1.204 1.00 85.94 119 VAL A CA 1
ATOM 904 C C . VAL A 1 119 ? 2.041 -11.874 -0.219 1.00 85.94 119 VAL A C 1
ATOM 906 O O . VAL A 1 119 ? 1.747 -11.076 -1.109 1.00 85.94 119 VAL A O 1
ATOM 909 N N . THR A 1 120 ? 2.756 -12.970 -0.425 1.00 83.56 120 THR A N 1
ATOM 910 C CA . THR A 1 120 ? 3.128 -13.427 -1.758 1.00 83.56 120 THR A CA 1
ATOM 911 C C . THR A 1 120 ? 2.160 -14.513 -2.182 1.00 83.56 120 THR A C 1
ATOM 913 O O . THR A 1 120 ? 1.969 -15.498 -1.472 1.00 83.56 120 THR A O 1
ATOM 916 N N . ILE A 1 121 ? 1.516 -14.308 -3.325 1.00 81.69 121 ILE A N 1
ATOM 917 C CA . ILE A 1 121 ? 0.546 -15.244 -3.874 1.00 81.69 121 ILE A CA 1
ATOM 918 C C . ILE A 1 121 ? 1.249 -16.040 -4.976 1.00 81.69 121 ILE A C 1
ATOM 920 O O . ILE A 1 121 ? 1.646 -15.438 -5.983 1.00 81.69 121 ILE A O 1
ATOM 924 N N . PRO A 1 122 ? 1.402 -17.367 -4.814 1.00 79.06 122 PRO A N 1
ATOM 925 C CA . PRO A 1 122 ? 2.050 -18.190 -5.821 1.00 79.06 122 PRO A CA 1
ATOM 926 C C . PRO A 1 122 ? 1.237 -18.176 -7.125 1.00 79.06 122 PRO A C 1
ATOM 928 O O . PRO A 1 122 ? 0.002 -18.105 -7.092 1.00 79.06 122 PRO A O 1
ATOM 931 N N . PRO A 1 123 ? 1.896 -18.261 -8.293 1.00 71.62 123 PRO A N 1
ATOM 932 C CA . PRO A 1 123 ? 1.202 -18.302 -9.571 1.00 71.62 123 PRO A CA 1
ATOM 933 C C . PRO A 1 123 ? 0.405 -19.609 -9.693 1.00 71.62 123 PRO A C 1
ATOM 935 O O . PRO A 1 123 ? 0.970 -20.695 -9.800 1.00 71.62 123 PRO A O 1
ATOM 938 N N . GLY A 1 124 ? -0.923 -19.509 -9.690 1.00 73.62 124 GLY A N 1
ATOM 939 C CA . GLY A 1 124 ? -1.828 -20.650 -9.820 1.00 73.62 124 GLY A CA 1
ATOM 940 C C . GLY A 1 124 ? -3.279 -20.214 -10.056 1.00 73.62 124 GLY A C 1
ATOM 941 O O . GLY A 1 124 ? -3.583 -19.027 -9.953 1.00 73.62 124 GLY A O 1
ATOM 942 N N . PRO A 1 125 ? -4.199 -21.148 -10.360 1.00 72.12 125 PRO A N 1
ATOM 943 C CA . PRO A 1 125 ? -5.618 -20.861 -10.600 1.00 72.12 125 PRO A CA 1
ATOM 944 C C . PRO A 1 125 ? -6.409 -20.613 -9.299 1.00 72.12 125 PRO A C 1
ATOM 946 O O . PRO A 1 125 ? -7.607 -20.876 -9.237 1.00 72.12 125 PRO A O 1
ATOM 949 N N . HIS A 1 126 ? -5.740 -20.155 -8.242 1.00 71.50 126 HIS A N 1
ATOM 950 C CA . HIS A 1 126 ? -6.366 -19.858 -6.961 1.00 71.50 126 HIS A CA 1
ATOM 951 C C . HIS A 1 126 ? -6.988 -18.462 -6.999 1.00 71.50 126 HIS A C 1
ATOM 953 O O . HIS A 1 126 ? -6.438 -17.531 -7.592 1.00 71.50 126 HIS A O 1
ATOM 959 N N . LEU A 1 127 ? -8.150 -18.310 -6.366 1.00 77.19 127 LEU A N 1
ATOM 960 C CA . LEU A 1 127 ? -8.788 -17.009 -6.230 1.00 77.19 127 LEU A CA 1
ATOM 961 C C . LEU A 1 127 ? -7.988 -16.160 -5.237 1.00 77.19 127 LEU A C 1
ATOM 963 O O . LEU A 1 127 ? -7.679 -16.595 -4.130 1.00 77.19 127 LEU A O 1
ATOM 967 N N . LEU A 1 128 ? -7.685 -14.919 -5.623 1.00 73.19 128 LEU A N 1
ATOM 968 C CA . LEU A 1 128 ? -6.984 -13.970 -4.751 1.00 73.19 128 LEU A CA 1
ATOM 969 C C . LEU A 1 128 ? -7.777 -13.686 -3.468 1.00 73.19 128 LEU A C 1
ATOM 971 O O . LEU A 1 128 ? -7.181 -13.403 -2.435 1.00 73.19 128 LEU A O 1
ATOM 975 N N . SER A 1 129 ? -9.109 -13.769 -3.529 1.00 75.69 129 SER A N 1
ATOM 976 C CA . SER A 1 129 ? -9.991 -13.590 -2.373 1.00 75.69 129 SER A CA 1
ATOM 977 C C . SER A 1 129 ? -9.654 -14.547 -1.238 1.00 75.69 129 SER A C 1
ATOM 979 O O . SER A 1 129 ? -9.599 -14.125 -0.090 1.00 75.69 129 SER A O 1
ATOM 981 N N . ASP A 1 130 ? -9.377 -15.805 -1.560 1.00 75.75 130 ASP A N 1
ATOM 982 C CA . ASP A 1 130 ? -9.279 -16.864 -0.559 1.00 75.75 130 ASP A CA 1
ATOM 983 C C . ASP A 1 130 ? -7.949 -16.748 0.191 1.00 75.75 130 ASP A C 1
ATOM 985 O O . ASP A 1 130 ? -7.912 -16.792 1.417 1.00 75.75 130 ASP A O 1
ATOM 989 N N . VAL A 1 131 ? -6.869 -16.450 -0.538 1.00 74.50 131 VAL A N 1
ATOM 990 C CA . VAL A 1 131 ? -5.540 -16.204 0.044 1.00 74.50 131 VAL A CA 1
ATOM 991 C C . VAL A 1 131 ? -5.528 -14.941 0.915 1.00 74.50 131 VAL A C 1
ATOM 993 O O . VAL A 1 131 ? -4.853 -14.893 1.945 1.00 74.50 131 VAL A O 1
ATOM 996 N N . LEU A 1 132 ? -6.292 -13.912 0.536 1.00 75.19 132 LEU A N 1
ATOM 997 C CA . LEU A 1 132 ? -6.402 -12.675 1.315 1.00 75.19 132 LEU A CA 1
ATOM 998 C C . LEU A 1 132 ? -7.271 -12.827 2.565 1.00 75.19 132 LEU A C 1
ATOM 1000 O O . LEU A 1 132 ? -6.983 -12.170 3.562 1.00 75.19 132 LEU A O 1
ATOM 1004 N N . LEU A 1 133 ? -8.289 -13.689 2.538 1.00 72.75 133 LEU A N 1
ATOM 1005 C CA . LEU A 1 133 ? -9.097 -14.013 3.719 1.00 72.75 133 LEU A CA 1
ATOM 1006 C C . LEU A 1 133 ? -8.284 -14.781 4.763 1.00 72.75 133 LEU A C 1
ATOM 1008 O O . LEU A 1 133 ? -8.379 -14.484 5.948 1.00 72.75 133 LEU A O 1
ATOM 1012 N N . THR A 1 134 ? -7.419 -15.696 4.326 1.00 66.69 134 THR A N 1
ATOM 1013 C CA . THR A 1 134 ? -6.485 -16.400 5.222 1.00 66.69 134 THR A CA 1
ATOM 1014 C C . THR A 1 134 ? -5.319 -15.525 5.695 1.00 66.69 134 THR A C 1
ATOM 1016 O O . THR A 1 134 ? -4.542 -15.922 6.560 1.00 66.69 134 THR A O 1
ATOM 1019 N N . SER A 1 135 ? -5.149 -14.333 5.117 1.00 73.00 135 SER A N 1
ATOM 1020 C CA . SER A 1 135 ? -4.015 -13.464 5.407 1.00 73.00 135 SER A CA 1
ATOM 1021 C C . SER A 1 135 ? -4.238 -12.603 6.662 1.00 73.00 135 SER A C 1
ATOM 1023 O O . SER A 1 135 ? -5.330 -12.060 6.866 1.00 73.00 135 SER A O 1
ATOM 1025 N N . PRO A 1 136 ? -3.177 -12.341 7.457 1.00 62.69 136 PRO A N 1
ATOM 1026 C CA . PRO A 1 136 ? -3.233 -11.420 8.596 1.00 62.69 136 PRO A CA 1
ATOM 1027 C C . PRO A 1 136 ? -3.642 -9.983 8.232 1.00 62.69 136 PRO A C 1
ATOM 1029 O O . PRO A 1 136 ? -4.008 -9.220 9.122 1.00 62.69 136 PRO A O 1
ATOM 1032 N N . ILE A 1 137 ? -3.663 -9.609 6.946 1.00 67.44 137 ILE A N 1
ATOM 1033 C CA . ILE A 1 137 ? -4.131 -8.287 6.492 1.00 67.44 137 ILE A CA 1
ATOM 1034 C C . ILE A 1 137 ? -5.564 -8.001 6.972 1.00 67.44 137 ILE A C 1
ATOM 1036 O O . ILE A 1 137 ? -5.870 -6.864 7.350 1.00 67.44 137 ILE A O 1
ATOM 1040 N N . ILE A 1 138 ? -6.429 -9.021 6.967 1.00 64.06 138 ILE A N 1
ATOM 1041 C CA . ILE A 1 138 ? -7.831 -8.917 7.394 1.00 64.06 138 ILE A CA 1
ATOM 1042 C C . ILE A 1 138 ? -7.974 -9.340 8.866 1.00 64.06 138 ILE A C 1
ATOM 1044 O O . ILE A 1 138 ? -8.656 -8.654 9.632 1.00 64.06 138 ILE A O 1
ATOM 1048 N N . ASN A 1 139 ? -7.259 -10.387 9.291 1.00 56.66 139 ASN A N 1
ATOM 1049 C CA . ASN A 1 139 ? -7.418 -10.977 10.627 1.00 56.66 139 ASN A CA 1
ATOM 1050 C C . ASN A 1 139 ? -6.795 -10.151 11.769 1.00 56.66 139 ASN A C 1
ATOM 1052 O O . ASN A 1 139 ? -7.346 -10.130 12.867 1.00 56.66 139 ASN A O 1
ATOM 1056 N N . GLU A 1 140 ? -5.721 -9.386 11.533 1.00 51.81 140 GLU A N 1
ATOM 1057 C CA . GLU A 1 140 ? -5.136 -8.493 12.557 1.00 51.81 140 GLU A CA 1
ATOM 1058 C C . GLU A 1 140 ? -6.086 -7.332 12.920 1.00 51.81 140 GLU A C 1
ATOM 1060 O O . GLU A 1 140 ? -5.967 -6.708 13.975 1.00 51.81 140 GLU A O 1
ATOM 1065 N N . ASN A 1 141 ? -7.043 -7.013 12.040 1.00 48.47 141 ASN A N 1
ATOM 1066 C CA . ASN A 1 141 ? -7.808 -5.774 12.113 1.00 48.47 141 ASN A CA 1
ATOM 1067 C C . ASN A 1 141 ? -9.237 -5.909 12.653 1.00 48.47 141 ASN A C 1
ATOM 1069 O O . ASN A 1 141 ? -9.991 -4.936 12.576 1.00 48.47 141 ASN A O 1
ATOM 1073 N N . GLY A 1 142 ? -9.584 -7.050 13.260 1.00 47.62 142 GLY A N 1
ATOM 1074 C CA . GLY A 1 142 ? -10.768 -7.163 14.118 1.00 47.62 142 GLY A CA 1
ATOM 1075 C C . GLY A 1 142 ? -12.070 -6.759 13.427 1.00 47.62 142 GLY A C 1
ATOM 1076 O O . GLY A 1 142 ? -12.822 -5.926 13.935 1.00 47.62 142 GLY A O 1
ATOM 1077 N N . GLY A 1 143 ? -12.334 -7.325 12.255 1.00 50.75 143 GLY A N 1
ATOM 1078 C CA . GLY A 1 143 ? -13.587 -7.087 11.560 1.00 50.75 143 GLY A CA 1
ATOM 1079 C C . GLY A 1 143 ? -13.647 -7.852 10.258 1.00 50.75 143 GLY A C 1
ATOM 1080 O O . GLY A 1 143 ? -13.215 -7.318 9.246 1.00 50.75 143 GLY A O 1
ATOM 1081 N N . LEU A 1 144 ? -14.165 -9.079 10.338 1.00 45.81 144 LEU A N 1
ATOM 1082 C CA . LEU A 1 144 ? -14.984 -9.826 9.371 1.00 45.81 144 LEU A CA 1
ATOM 1083 C C . LEU A 1 144 ? -14.895 -11.303 9.789 1.00 45.81 144 LEU A C 1
ATOM 1085 O O . LEU A 1 144 ? -13.833 -11.905 9.715 1.00 45.81 144 LEU A O 1
ATOM 1089 N N . GLY A 1 145 ? -16.000 -11.841 10.314 1.00 47.94 145 GLY A N 1
ATOM 1090 C CA . GLY A 1 145 ? -16.087 -13.201 10.844 1.00 47.94 145 GLY A CA 1
ATOM 1091 C C . GLY A 1 145 ? -15.830 -14.263 9.779 1.00 47.94 145 GLY A C 1
ATOM 1092 O O . GLY A 1 145 ? -16.713 -14.564 8.979 1.00 47.94 145 GLY A O 1
ATOM 1093 N N . GLY A 1 146 ? -14.627 -14.822 9.802 1.00 39.84 146 GLY A N 1
ATOM 1094 C CA . GLY A 1 146 ? -14.264 -16.055 9.126 1.00 39.84 146 GLY A CA 1
ATOM 1095 C C . GLY A 1 146 ? -13.664 -16.986 10.163 1.00 39.84 146 GLY A C 1
ATOM 1096 O O . GLY A 1 146 ? -12.534 -16.780 10.595 1.00 39.84 146 GLY A O 1
ATOM 1097 N N . GLU A 1 147 ? -14.464 -17.953 10.599 1.00 42.84 147 GLU A N 1
ATOM 1098 C CA . GLU A 1 147 ? -14.027 -19.123 11.349 1.00 42.84 147 GLU A CA 1
ATOM 1099 C C . GLU A 1 147 ? -12.908 -19.813 10.556 1.00 42.84 147 GLU A C 1
ATOM 1101 O O . GLU A 1 147 ? 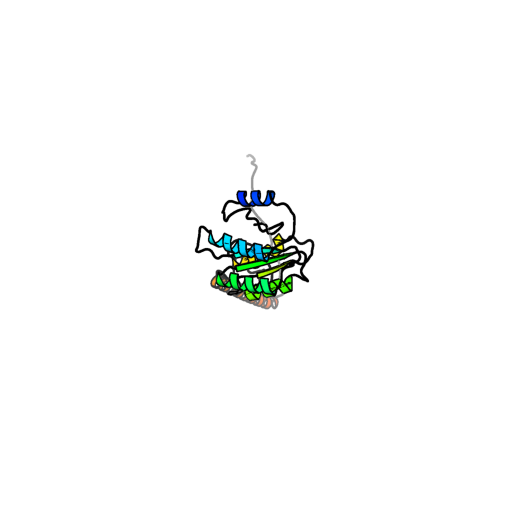-13.155 -20.430 9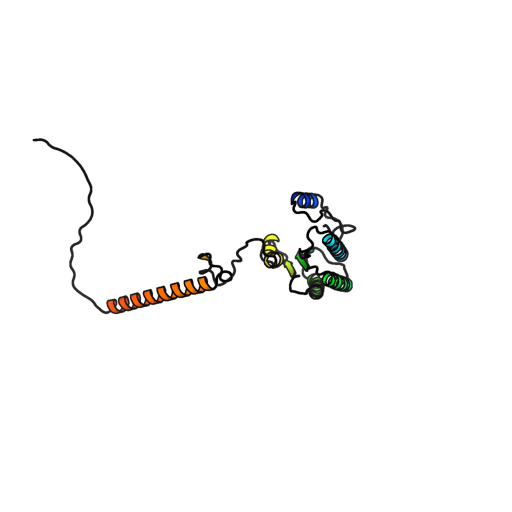.519 1.00 42.84 147 GLU A O 1
ATOM 1106 N N . ASP A 1 148 ? -11.666 -19.657 11.018 1.00 39.81 148 ASP A N 1
ATOM 1107 C CA . ASP A 1 148 ? -10.520 -20.375 10.474 1.00 39.81 148 ASP A CA 1
ATOM 1108 C C . ASP A 1 148 ? -10.553 -21.808 11.014 1.00 39.81 148 ASP A C 1
ATOM 1110 O O . ASP A 1 148 ? -10.138 -22.123 12.131 1.00 39.81 148 ASP A O 1
ATOM 1114 N N . VAL A 1 149 ? -11.158 -22.668 10.201 1.00 50.91 149 VAL A N 1
ATOM 1115 C CA . VAL A 1 149 ? -11.143 -24.123 10.304 1.00 50.91 149 VAL A CA 1
ATOM 1116 C C . VAL A 1 149 ? -9.759 -24.606 9.877 1.00 50.91 149 VAL A C 1
ATOM 1118 O O . VAL A 1 149 ? -9.444 -24.598 8.687 1.00 50.91 149 VAL A O 1
ATOM 1121 N N . GLY A 1 150 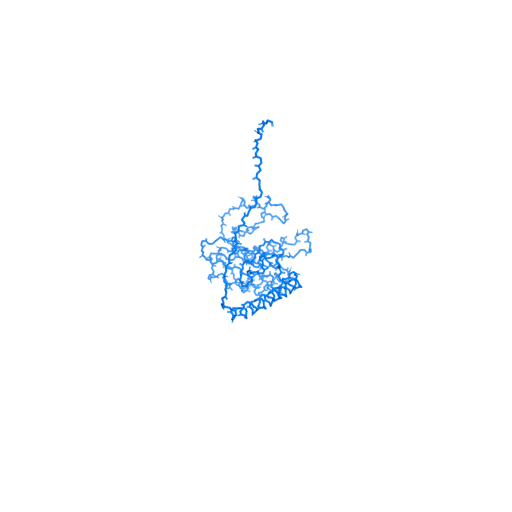? -8.935 -25.073 10.822 1.00 36.22 150 GLY A N 1
ATOM 1122 C CA . GLY A 1 150 ? -7.592 -25.520 10.450 1.00 36.22 150 GLY A CA 1
ATOM 1123 C C . GLY A 1 150 ? -6.706 -26.141 11.526 1.00 36.22 150 GLY A C 1
ATOM 1124 O O . GLY A 1 150 ? -5.542 -25.771 11.611 1.00 36.22 150 GLY A O 1
ATOM 1125 N N . GLY A 1 151 ? -7.196 -27.135 12.277 1.00 35.59 151 GLY A N 1
ATOM 1126 C CA . GLY A 1 151 ? -6.309 -28.168 12.838 1.00 35.59 151 GLY A CA 1
ATOM 1127 C C . GLY A 1 151 ? -6.480 -28.490 14.323 1.00 35.59 151 GLY A C 1
ATOM 1128 O O . GLY A 1 151 ? -6.093 -27.719 15.190 1.00 35.59 151 GLY A O 1
ATOM 1129 N N . ASP A 1 152 ? -6.971 -29.706 14.577 1.00 40.16 152 ASP A N 1
ATOM 1130 C CA . ASP A 1 152 ? -6.817 -30.473 15.827 1.00 40.16 152 ASP A CA 1
ATOM 1131 C C . ASP A 1 152 ? -7.561 -29.976 17.085 1.00 40.16 152 ASP A C 1
ATOM 1133 O O . ASP A 1 152 ? -7.127 -30.177 18.216 1.00 40.16 152 ASP A O 1
ATOM 1137 N N . ALA A 1 153 ? -8.742 -29.380 16.894 1.00 44.00 153 ALA A N 1
ATOM 1138 C CA . ALA A 1 153 ? -9.711 -29.088 17.962 1.00 44.00 153 ALA A CA 1
ATOM 1139 C C . ALA A 1 153 ? -11.176 -29.289 17.509 1.00 44.00 153 ALA A C 1
ATOM 1141 O O . ALA A 1 153 ? -12.099 -28.668 18.035 1.00 44.00 153 ALA A O 1
ATOM 1142 N N . ASN A 1 154 ? -11.389 -30.138 16.496 1.00 46.53 154 ASN A N 1
ATOM 1143 C CA . ASN A 1 154 ? -12.641 -30.199 15.731 1.00 46.53 154 ASN A CA 1
ATOM 1144 C C . ASN A 1 154 ? -13.873 -30.640 16.549 1.00 46.53 154 ASN A C 1
ATOM 1146 O O . ASN A 1 154 ? -14.987 -30.307 16.180 1.00 46.53 154 ASN A O 1
ATOM 1150 N N . ASP A 1 155 ? -13.686 -31.332 17.675 1.00 46.97 155 ASP A N 1
ATOM 1151 C CA . ASP A 1 155 ? -14.804 -31.815 18.506 1.00 46.97 155 ASP A CA 1
ATOM 1152 C C . ASP A 1 155 ? -15.257 -30.796 19.572 1.00 46.97 155 ASP A C 1
ATOM 1154 O O . ASP A 1 155 ? -16.307 -30.957 20.188 1.00 46.97 155 ASP A O 1
ATOM 1158 N N . LEU A 1 156 ? -14.470 -29.739 19.818 1.00 49.97 156 LEU A N 1
ATOM 1159 C CA . LEU A 1 156 ? -14.793 -28.718 20.827 1.00 49.97 156 LEU A CA 1
ATOM 1160 C C . LEU A 1 156 ? -15.431 -27.463 20.208 1.00 49.97 156 LEU A C 1
ATOM 1162 O O . LEU A 1 156 ? -16.231 -26.795 20.860 1.00 49.97 156 LEU A O 1
ATOM 1166 N N . PHE A 1 157 ? -15.132 -27.183 18.936 1.00 47.50 157 PHE A N 1
ATOM 1167 C CA . PHE A 1 157 ? -15.727 -26.070 18.188 1.00 47.50 157 PHE A CA 1
ATOM 1168 C C . PHE A 1 157 ? -17.159 -26.351 17.697 1.00 47.50 157 PHE A C 1
ATOM 1170 O O . PHE A 1 157 ? -17.921 -25.407 17.505 1.00 47.50 157 PHE A O 1
ATOM 1177 N N . GLU A 1 158 ? -17.581 -27.617 17.571 1.00 50.78 158 GLU A N 1
ATOM 1178 C CA . GLU A 1 158 ? -18.970 -27.961 17.204 1.00 50.78 158 GLU A CA 1
ATOM 1179 C C . GLU A 1 158 ? -19.991 -27.538 18.284 1.00 50.78 158 GLU A C 1
ATOM 1181 O O . GLU A 1 158 ? -21.166 -27.324 17.989 1.00 50.78 158 GLU A O 1
ATOM 1186 N N . PHE A 1 159 ? -19.547 -27.315 19.528 1.00 54.38 159 PHE A N 1
ATOM 1187 C CA . PHE A 1 159 ? -20.396 -26.815 20.617 1.00 54.38 159 PHE A CA 1
ATOM 1188 C C . PHE A 1 159 ? -20.483 -25.275 20.681 1.00 54.38 159 PHE A C 1
ATOM 1190 O O . PHE A 1 159 ? -21.074 -24.730 21.613 1.00 54.38 159 PHE A O 1
ATOM 1197 N N . GLY A 1 160 ? -19.892 -24.555 19.717 1.00 57.47 160 GLY A N 1
ATOM 1198 C CA . GLY A 1 160 ? -19.876 -23.086 19.692 1.00 57.47 160 GLY A CA 1
ATOM 1199 C C . GLY A 1 160 ? -19.029 -22.454 20.802 1.00 57.47 160 GLY A C 1
ATOM 1200 O O . GLY A 1 160 ? -19.261 -21.305 21.176 1.00 57.47 160 GLY A O 1
ATOM 1201 N N . VAL A 1 161 ? -18.077 -23.208 21.362 1.00 55.81 161 VAL A N 1
ATOM 1202 C CA . VAL A 1 161 ? -17.228 -22.762 22.471 1.00 55.81 161 VAL A CA 1
ATOM 1203 C C . VAL A 1 161 ? -15.876 -22.331 21.930 1.00 55.81 161 VAL A C 1
ATOM 1205 O O . VAL A 1 161 ? -15.036 -23.164 21.602 1.00 55.81 161 VAL A O 1
ATOM 1208 N N . ASP A 1 162 ? -15.677 -21.016 21.858 1.00 60.84 162 ASP A N 1
ATOM 1209 C CA . ASP A 1 162 ? -14.386 -20.406 21.551 1.00 60.84 162 ASP A CA 1
ATOM 1210 C C . ASP A 1 162 ? -13.448 -20.528 22.772 1.00 60.84 162 ASP A C 1
ATOM 1212 O O . ASP A 1 162 ? -13.710 -19.919 23.818 1.00 60.84 162 ASP A O 1
ATOM 1216 N N . PRO A 1 163 ? -12.331 -21.272 22.662 1.00 60.53 163 PRO A N 1
ATOM 1217 C CA . PRO A 1 163 ? -11.369 -21.438 23.747 1.00 60.53 163 PRO A CA 1
ATOM 1218 C C . PRO A 1 163 ? -10.671 -20.149 24.189 1.00 60.53 163 PRO A C 1
ATOM 1220 O O . PRO A 1 163 ? -10.077 -20.119 25.269 1.00 60.53 163 PRO A O 1
ATOM 1223 N N . SER A 1 164 ? -10.717 -19.101 23.366 1.00 65.31 164 SER A N 1
ATOM 1224 C CA . SER A 1 164 ? -10.095 -17.807 23.652 1.00 65.31 164 SER A CA 1
ATOM 1225 C C . SER A 1 164 ? -11.038 -16.841 24.368 1.00 65.31 164 SER A C 1
ATOM 1227 O O . SER A 1 164 ? -10.566 -15.966 25.094 1.00 65.31 164 SER A O 1
ATOM 1229 N N . ALA A 1 165 ? -12.352 -16.990 24.177 1.00 67.06 165 ALA A N 1
ATOM 1230 C CA . ALA A 1 165 ? -13.355 -16.124 24.788 1.00 67.06 165 ALA A CA 1
ATOM 1231 C C . ALA A 1 165 ? -13.667 -16.538 26.234 1.00 67.06 165 ALA A C 1
ATOM 1233 O O . ALA A 1 165 ? -13.675 -15.677 27.111 1.00 67.06 165 ALA A O 1
ATOM 1234 N N . ASP A 1 166 ? -13.850 -17.841 26.492 1.00 70.38 166 ASP A N 1
ATOM 1235 C CA . ASP A 1 166 ? -14.308 -18.347 27.794 1.00 70.38 166 ASP A CA 1
ATOM 1236 C C . ASP A 1 166 ? -13.516 -19.590 28.264 1.00 70.38 166 ASP A C 1
ATOM 1238 O O . ASP A 1 166 ? -13.980 -20.733 28.149 1.00 70.38 166 ASP A O 1
ATOM 1242 N N . PRO A 1 167 ? -12.321 -19.401 28.863 1.00 73.56 167 PRO A N 1
ATOM 1243 C CA . PRO A 1 167 ? -11.476 -20.501 29.346 1.00 73.56 167 PRO A CA 1
ATOM 1244 C C . PRO A 1 167 ? -12.122 -21.318 30.478 1.00 73.56 167 PRO A C 1
ATOM 1246 O O . PRO A 1 167 ? -11.808 -22.498 30.652 1.00 73.56 167 PRO A O 1
ATOM 1249 N N . GLU A 1 168 ? -13.050 -20.726 31.235 1.00 74.44 168 GLU A N 1
ATOM 1250 C CA . GLU A 1 168 ? -13.806 -21.435 32.274 1.00 74.44 168 GLU A CA 1
ATOM 1251 C C . GLU A 1 168 ? -14.817 -22.428 31.682 1.00 74.44 168 GLU A C 1
ATOM 1253 O O . GLU A 1 168 ? -15.016 -23.508 32.242 1.00 74.44 168 GLU A O 1
ATOM 1258 N N . LEU A 1 169 ? -15.408 -22.115 30.522 1.00 69.50 169 LEU A N 1
ATOM 1259 C CA . LEU A 1 169 ? -16.394 -22.982 29.873 1.00 69.50 169 LEU A CA 1
ATOM 1260 C C . LEU A 1 169 ? -15.724 -24.197 29.218 1.00 69.50 169 LEU A C 1
ATOM 1262 O O . LEU A 1 169 ? -16.231 -25.316 29.316 1.00 69.50 169 LEU A O 1
ATOM 1266 N N . VAL A 1 170 ? -14.534 -24.004 28.640 1.00 73.31 170 VAL A N 1
ATOM 1267 C CA . VAL A 1 170 ? -13.676 -25.102 28.162 1.00 73.31 170 VAL A CA 1
ATOM 1268 C C . VAL A 1 170 ? -13.322 -26.055 29.299 1.00 73.31 170 VAL A C 1
ATOM 1270 O O . VAL A 1 170 ? -13.402 -27.276 29.142 1.00 73.31 170 VAL A O 1
ATOM 1273 N N . LEU A 1 171 ? -12.948 -25.510 30.459 1.00 75.00 171 LEU A N 1
ATOM 1274 C CA . LEU A 1 171 ? -12.632 -26.318 31.630 1.00 75.00 171 LEU A CA 1
ATOM 1275 C C . LEU A 1 171 ? -13.863 -27.093 32.121 1.00 75.00 171 LEU A C 1
ATOM 1277 O O . LEU A 1 171 ? -13.750 -28.285 32.400 1.00 75.00 171 LEU A O 1
ATOM 1281 N N . ALA A 1 172 ? -15.034 -26.454 32.161 1.00 78.44 172 ALA A N 1
ATOM 1282 C CA . ALA A 1 172 ? -16.285 -27.082 32.579 1.00 78.44 172 ALA A CA 1
ATOM 1283 C C . ALA A 1 172 ? -16.714 -28.231 31.651 1.00 78.44 172 ALA A C 1
ATOM 1285 O O . ALA A 1 172 ? -17.101 -29.298 32.133 1.00 78.44 172 ALA A O 1
ATOM 1286 N N . LEU A 1 173 ? -16.600 -28.058 30.330 1.00 78.06 173 LEU A N 1
ATOM 1287 C CA . LEU A 1 173 ? -16.893 -29.117 29.357 1.00 78.06 173 LEU A CA 1
ATOM 1288 C C . LEU A 1 173 ? -15.893 -30.269 29.451 1.00 78.06 173 LEU A C 1
ATOM 1290 O O . LEU A 1 173 ? -16.289 -31.434 29.419 1.00 78.06 173 LEU A O 1
ATOM 1294 N N . ARG A 1 174 ? -14.605 -29.961 29.639 1.00 77.44 174 ARG A N 1
ATOM 1295 C CA . ARG A 1 174 ? -13.568 -30.975 29.858 1.00 77.44 174 ARG A CA 1
ATOM 1296 C C . ARG A 1 174 ? -13.831 -31.783 31.129 1.00 77.44 174 ARG A C 1
ATOM 1298 O O . ARG A 1 174 ? -13.769 -33.009 31.078 1.00 77.44 174 ARG A O 1
ATOM 1305 N N . MET A 1 175 ? -14.169 -31.112 32.233 1.00 80.06 175 MET A N 1
ATOM 1306 C CA . MET A 1 175 ? -14.534 -31.763 33.496 1.00 80.06 175 MET A CA 1
ATOM 1307 C C . MET A 1 175 ? -15.807 -32.609 33.347 1.00 80.06 175 MET A C 1
ATOM 1309 O O . MET A 1 175 ? -15.831 -33.742 33.817 1.00 80.06 175 MET A O 1
ATOM 1313 N N . SER A 1 176 ? -16.819 -32.116 32.623 1.00 78.56 176 SER A N 1
ATOM 1314 C CA . SER A 1 176 ? -18.074 -32.849 32.387 1.00 78.56 176 SER A CA 1
ATOM 1315 C C . SER A 1 176 ? -17.857 -34.107 31.537 1.00 78.56 176 SER A C 1
ATOM 1317 O O . SER A 1 176 ? -18.384 -35.172 31.853 1.00 78.56 176 SER A O 1
ATOM 1319 N N . MET A 1 177 ? -17.022 -34.026 30.494 1.00 80.12 177 MET A N 1
ATOM 1320 C CA . MET A 1 177 ? -16.707 -35.176 29.640 1.00 80.12 177 MET A CA 1
ATOM 1321 C C . MET A 1 177 ? -15.858 -36.229 30.374 1.00 80.12 177 MET A C 1
ATOM 1323 O O . MET A 1 177 ? -16.015 -37.430 30.140 1.00 80.12 177 MET A O 1
ATOM 1327 N N . GLU A 1 178 ? -14.956 -35.805 31.262 1.00 79.62 178 GLU A N 1
ATOM 1328 C CA . GLU A 1 178 ? -14.155 -36.708 32.096 1.00 79.62 178 GLU A CA 1
ATOM 1329 C C . GLU A 1 178 ? -15.010 -37.414 33.160 1.00 79.62 178 GLU A C 1
ATOM 1331 O O . GLU A 1 178 ? -14.879 -38.626 33.354 1.00 79.62 178 GLU A O 1
ATOM 1336 N N . GLU A 1 179 ? -15.944 -36.697 33.788 1.00 80.00 179 GLU A N 1
ATOM 1337 C CA . GLU A 1 179 ? -16.874 -37.261 34.771 1.00 80.00 179 GLU A CA 1
ATOM 1338 C C . GLU A 1 179 ? -17.836 -38.278 34.133 1.00 80.00 179 GLU A C 1
ATOM 1340 O O . GLU A 1 179 ? -18.074 -39.359 34.687 1.00 80.00 179 GLU A O 1
ATOM 1345 N N . GLU A 1 180 ? -18.318 -38.002 32.919 1.00 76.75 180 GLU A N 1
ATOM 1346 C CA . GLU A 1 180 ? -19.181 -38.924 32.182 1.00 76.75 180 GLU A CA 1
ATOM 1347 C C . GLU A 1 180 ? -18.423 -40.176 31.706 1.00 76.75 180 GLU A C 1
ATOM 1349 O O . GLU A 1 180 ? -18.934 -41.294 31.830 1.00 76.75 180 GLU A O 1
ATOM 1354 N N . LYS A 1 181 ? -17.161 -40.034 31.268 1.00 79.81 181 LYS A N 1
ATOM 1355 C CA . LYS A 1 181 ? -16.279 -41.180 30.969 1.00 79.81 181 LYS A CA 1
ATOM 1356 C C . LYS A 1 181 ? -16.036 -42.046 32.202 1.00 79.81 181 LYS A C 1
ATOM 1358 O O . LYS A 1 181 ? -16.183 -43.266 32.123 1.00 79.81 181 LYS A O 1
ATOM 1363 N N . ALA A 1 182 ? -15.738 -41.442 33.352 1.00 81.62 182 ALA A N 1
ATOM 1364 C CA . ALA A 1 182 ? -15.524 -42.177 34.598 1.00 81.62 182 ALA A CA 1
ATOM 1365 C C . ALA A 1 182 ? -16.780 -42.946 35.042 1.00 81.62 182 ALA A C 1
ATOM 1367 O O . ALA A 1 182 ? -16.683 -44.056 35.578 1.00 81.62 182 ALA A O 1
ATOM 1368 N N . ARG A 1 183 ? -17.971 -42.390 34.797 1.00 79.56 183 ARG A N 1
ATOM 1369 C CA . ARG A 1 183 ? -19.240 -43.076 35.057 1.00 79.56 183 ARG A CA 1
ATOM 1370 C C . ARG A 1 183 ? -19.458 -44.254 34.105 1.00 79.56 183 ARG A C 1
ATOM 1372 O O . ARG A 1 183 ? -19.775 -45.348 34.572 1.00 79.56 183 ARG A O 1
ATOM 1379 N N . GLN A 1 184 ? -19.212 -44.073 32.807 1.00 78.25 184 GLN A N 1
ATOM 1380 C CA . GLN A 1 184 ? -19.312 -45.156 31.821 1.00 78.25 184 GLN A CA 1
ATOM 1381 C C . GLN A 1 184 ? -18.306 -46.282 32.080 1.00 78.25 184 GLN A C 1
ATOM 1383 O O . GLN A 1 184 ? -18.630 -47.449 31.878 1.00 78.25 184 GLN A O 1
ATOM 1388 N N . GLU A 1 185 ? -17.097 -45.971 32.548 1.00 78.19 185 GLU A N 1
ATOM 1389 C CA . GLU A 1 185 ? -16.097 -46.983 32.904 1.00 78.19 185 GLU A CA 1
ATOM 1390 C C . GLU A 1 185 ? -16.489 -47.790 34.143 1.00 78.19 185 GLU A C 1
ATOM 1392 O O . GLU A 1 185 ? -16.252 -48.998 34.183 1.00 78.19 185 GLU A O 1
ATOM 1397 N N . LYS A 1 186 ? -17.128 -47.162 35.138 1.00 74.69 186 LYS A N 1
ATOM 1398 C CA . LYS A 1 186 ? -17.691 -47.882 36.291 1.00 74.69 186 LYS A CA 1
ATOM 1399 C C . LYS A 1 186 ? -18.840 -48.789 35.864 1.00 74.69 186 LYS A C 1
ATOM 1401 O O . LYS A 1 186 ? -18.823 -49.967 36.202 1.00 74.69 186 LYS A O 1
ATOM 1406 N N . GLU A 1 187 ? -19.757 -48.293 35.037 1.00 72.06 187 GLU A N 1
ATOM 1407 C CA . GLU A 1 187 ? -20.853 -49.107 34.495 1.00 72.06 187 GLU A CA 1
ATOM 1408 C C . GLU A 1 187 ? -20.345 -50.235 33.578 1.00 72.06 187 GLU A C 1
ATOM 1410 O O . GLU A 1 187 ? -20.907 -51.331 33.576 1.00 72.06 187 GLU A O 1
ATOM 1415 N N . LYS A 1 188 ? -19.257 -50.023 32.823 1.00 70.38 188 LYS A N 1
ATOM 1416 C CA . LYS A 1 188 ? -18.594 -51.081 32.041 1.00 70.38 188 LYS A CA 1
ATOM 1417 C C . LYS A 1 188 ? -17.906 -52.111 32.935 1.00 70.38 188 LYS A C 1
ATOM 1419 O O . LYS A 1 188 ? -18.065 -53.295 32.672 1.00 70.38 188 LYS A O 1
ATOM 1424 N N . LYS A 1 189 ? -17.231 -51.706 34.017 1.00 66.69 189 LYS A N 1
ATOM 1425 C CA . LYS A 1 189 ? -16.644 -52.632 35.009 1.00 66.69 189 LYS A CA 1
ATOM 1426 C C . LYS A 1 189 ? -17.707 -53.424 35.777 1.00 66.69 189 LYS A C 1
ATOM 1428 O O . LYS A 1 189 ? -17.508 -54.599 36.087 1.00 66.69 189 LYS A O 1
ATOM 1433 N N . GLU A 1 190 ? -18.861 -52.823 36.046 1.00 63.44 190 GLU A N 1
ATOM 1434 C CA . GLU A 1 190 ? -20.011 -53.517 36.637 1.00 63.44 190 G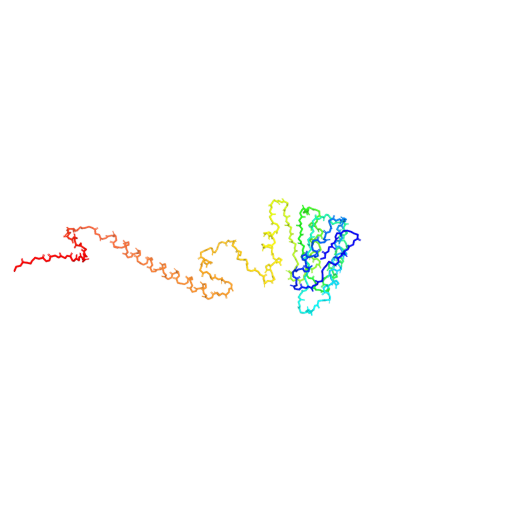LU A CA 1
ATOM 1435 C C . GLU A 1 190 ? -20.649 -54.500 35.642 1.00 63.44 190 GLU A C 1
ATOM 1437 O O . GLU A 1 190 ? -20.994 -55.620 36.016 1.00 63.44 190 GLU A O 1
ATOM 1442 N N . LYS A 1 191 ? -20.710 -54.158 34.349 1.00 58.31 191 LYS A N 1
ATOM 1443 C CA . LYS A 1 191 ? -21.170 -55.077 33.292 1.00 58.31 191 LYS A CA 1
ATOM 1444 C C . LYS A 1 191 ? -20.168 -56.198 32.987 1.00 58.31 191 LYS A C 1
ATOM 1446 O O . LYS A 1 191 ? -20.588 -57.332 32.768 1.00 58.31 191 LYS A O 1
ATOM 1451 N N . GLU A 1 192 ? -18.864 -55.932 33.027 1.00 53.47 192 GLU A N 1
ATOM 1452 C CA . GLU A 1 192 ? -17.818 -56.953 32.871 1.00 53.47 192 GLU A CA 1
ATOM 1453 C C . GLU A 1 192 ? -17.782 -57.908 34.070 1.00 53.47 192 GLU A C 1
ATOM 1455 O O . GLU A 1 192 ? -17.689 -59.121 33.872 1.00 53.47 192 GLU A O 1
ATOM 1460 N N . SER A 1 193 ? -17.974 -57.413 35.300 1.00 51.38 193 SER A N 1
ATOM 1461 C CA . SER A 1 193 ? -18.104 -58.282 36.482 1.00 51.38 193 SER A CA 1
ATOM 1462 C C . SER A 1 193 ? -19.407 -59.099 36.477 1.00 51.38 193 SER A C 1
ATOM 1464 O O . SER A 1 193 ? -19.380 -60.275 36.848 1.00 51.38 193 SER A O 1
ATOM 1466 N N . ALA A 1 194 ? -20.511 -58.564 35.939 1.00 49.50 194 ALA A N 1
ATOM 1467 C CA . ALA A 1 194 ? -21.752 -59.314 35.713 1.00 49.50 194 ALA A CA 1
ATOM 1468 C C . ALA A 1 194 ? -21.640 -60.384 34.602 1.00 49.50 194 ALA A C 1
ATOM 1470 O O . ALA A 1 194 ? -22.278 -61.430 34.704 1.00 49.50 194 ALA A O 1
ATOM 1471 N N . SER A 1 195 ? -20.786 -60.192 33.586 1.00 41.31 195 SER A N 1
ATOM 1472 C CA . SER A 1 195 ? -20.562 -61.182 32.510 1.00 41.31 195 SER A CA 1
ATOM 1473 C C . SER A 1 195 ? -19.789 -62.437 32.951 1.00 41.31 195 SER A C 1
ATOM 1475 O O . SER A 1 195 ? -19.800 -63.446 32.252 1.00 41.31 195 SER A O 1
ATOM 1477 N N . SER A 1 196 ? -19.180 -62.415 34.144 1.00 36.41 196 SER A N 1
ATOM 1478 C CA . SER A 1 196 ? -18.547 -63.591 34.766 1.00 36.41 196 SER A CA 1
ATOM 1479 C C . SER A 1 196 ? -19.516 -64.458 35.587 1.00 36.41 196 SER A C 1
ATOM 1481 O O . SER A 1 196 ? -19.108 -65.459 36.175 1.00 36.41 196 SER A O 1
ATOM 1483 N N . SER A 1 197 ? -20.810 -64.112 35.620 1.00 38.28 197 SER A N 1
ATOM 1484 C CA . SER A 1 197 ? -21.811 -64.859 36.384 1.00 38.28 197 SER A CA 1
ATOM 1485 C C . SER A 1 197 ? -23.151 -64.985 35.654 1.00 38.28 197 SER A C 1
ATOM 1487 O O . SER A 1 197 ? -24.074 -64.209 35.889 1.00 38.28 197 SER A O 1
ATOM 1489 N N . LYS A 1 198 ? -23.263 -66.009 34.794 1.00 36.34 198 LYS A N 1
ATOM 1490 C CA . LYS A 1 198 ? -24.366 -67.006 34.747 1.00 36.34 198 LYS A CA 1
ATOM 1491 C C . LYS A 1 198 ? -24.292 -67.843 33.460 1.00 36.34 198 LYS A C 1
ATOM 1493 O O . LYS A 1 198 ? -24.029 -67.302 32.390 1.00 36.34 198 LYS A O 1
ATOM 1498 N N . PRO A 1 199 ? -24.522 -69.158 33.577 1.00 37.47 199 PRO A N 1
ATOM 1499 C CA . PRO A 1 199 ? -25.814 -69.704 33.136 1.00 37.47 199 PRO A CA 1
ATOM 1500 C C . PRO A 1 199 ? -26.360 -70.660 34.233 1.00 37.47 199 PRO A C 1
ATOM 1502 O O . PRO A 1 199 ? -25.623 -71.020 35.145 1.00 37.47 199 PRO A O 1
ATOM 1505 N N . ASP A 1 200 ? -27.621 -71.058 34.377 1.00 28.92 200 ASP A N 1
ATOM 1506 C CA . ASP A 1 200 ? -28.800 -71.171 33.521 1.00 28.92 200 ASP A CA 1
ATOM 1507 C C . ASP A 1 200 ? -30.053 -71.148 34.420 1.00 28.92 200 ASP A C 1
ATOM 1509 O O . ASP A 1 200 ? -30.007 -71.633 35.552 1.00 28.92 200 ASP A O 1
ATOM 1513 N N . THR A 1 201 ? -31.182 -70.634 33.920 1.00 29.75 201 THR A N 1
ATOM 1514 C CA . THR A 1 201 ? -32.455 -71.379 33.738 1.00 29.75 201 THR A CA 1
ATOM 1515 C C . THR A 1 201 ? -33.598 -70.425 33.343 1.00 29.75 201 THR A C 1
ATOM 1517 O O . THR A 1 201 ? -34.001 -69.535 34.085 1.00 29.75 201 THR A O 1
ATOM 1520 N N . ILE A 1 202 ? -34.070 -70.635 32.112 1.00 36.44 202 ILE A N 1
ATOM 1521 C CA . ILE A 1 202 ? -35.266 -70.125 31.398 1.00 36.44 202 ILE A CA 1
ATOM 1522 C C . ILE A 1 202 ? -36.426 -71.111 31.781 1.00 36.44 202 ILE A C 1
ATOM 1524 O O . ILE A 1 202 ? -36.062 -72.250 32.100 1.00 36.44 202 ILE A O 1
ATOM 1528 N N . PRO A 1 203 ? -37.759 -70.806 31.783 1.00 42.88 203 PRO A N 1
ATOM 1529 C CA . PRO A 1 203 ? -38.459 -70.073 30.719 1.00 42.88 203 PRO A CA 1
ATOM 1530 C C . PRO A 1 203 ? -39.676 -69.165 31.036 1.00 42.88 203 PRO A C 1
ATOM 1532 O O . PRO A 1 203 ? -40.379 -69.324 32.025 1.00 42.88 203 PRO A O 1
ATOM 1535 N N . GLU A 1 204 ? -39.870 -68.235 30.085 1.00 29.53 204 GLU A N 1
ATOM 1536 C CA . GLU A 1 204 ? -41.110 -67.733 29.447 1.00 29.53 204 GLU A CA 1
ATOM 1537 C C . GLU A 1 204 ? -42.361 -67.393 30.275 1.00 29.53 204 GLU A C 1
ATOM 1539 O O . GLU A 1 204 ? -43.014 -68.271 30.819 1.00 29.53 204 GLU A O 1
ATOM 1544 N N . GLU A 1 205 ? -42.831 -66.142 30.145 1.00 28.31 205 GLU A N 1
ATOM 1545 C CA . GLU A 1 205 ? -43.969 -65.854 29.251 1.00 28.31 205 GLU A CA 1
ATOM 1546 C C . GLU A 1 205 ? -43.969 -64.370 28.828 1.00 28.31 205 GLU A C 1
ATOM 1548 O O . GLU A 1 205 ? -43.953 -63.455 29.652 1.00 28.31 205 GLU A O 1
ATOM 1553 N N . SER A 1 206 ? -43.951 -64.135 27.515 1.00 30.05 206 SER A N 1
ATOM 1554 C CA . SER A 1 206 ? -44.157 -62.836 26.875 1.00 30.05 206 SER A CA 1
ATOM 1555 C C . SER A 1 206 ? -45.502 -62.863 26.157 1.00 30.05 206 SER A C 1
ATOM 1557 O O . SER A 1 206 ? -45.631 -63.523 25.130 1.00 30.05 206 SER A O 1
ATOM 1559 N N . ALA A 1 207 ? -46.449 -62.057 26.618 1.00 30.33 207 ALA A N 1
ATOM 1560 C CA . ALA A 1 207 ? -47.490 -61.449 25.792 1.00 30.33 207 ALA A CA 1
ATOM 1561 C C . ALA A 1 207 ? -47.866 -60.126 26.486 1.00 30.33 207 ALA A C 1
ATOM 1563 O O . ALA A 1 207 ? -48.101 -60.101 27.685 1.00 30.33 207 ALA A O 1
ATOM 1564 N N . GLY A 1 208 ? -47.857 -58.949 25.868 1.00 29.38 208 GLY A N 1
ATOM 1565 C CA . GLY A 1 208 ? -48.127 -58.656 24.470 1.00 29.38 208 GLY A CA 1
ATOM 1566 C C . GLY A 1 208 ? -49.284 -57.654 24.401 1.00 29.38 208 GLY A C 1
ATOM 1567 O O . GLY A 1 208 ? -50.431 -58.053 24.290 1.00 29.38 208 GLY A O 1
ATOM 1568 N N . SER A 1 209 ? -48.939 -56.367 24.517 1.00 29.30 209 SER A N 1
ATOM 1569 C CA . SER A 1 209 ? -49.565 -55.184 23.893 1.00 29.30 209 SER A CA 1
ATOM 1570 C C . SER A 1 209 ? -51.081 -54.890 24.016 1.00 29.30 209 SER A C 1
ATOM 1572 O O . SER A 1 209 ? -51.929 -55.550 23.432 1.00 29.30 209 SER A O 1
ATOM 1574 N N . SER A 1 210 ? -51.341 -53.720 24.613 1.00 30.61 210 SER A N 1
ATOM 1575 C CA . SER A 1 210 ? -52.122 -52.583 24.078 1.00 30.61 210 SER A CA 1
ATOM 1576 C C . SER A 1 210 ? -53.587 -52.738 23.636 1.00 30.61 210 SER A C 1
ATOM 1578 O O . SER A 1 210 ? -53.934 -53.352 22.634 1.00 30.61 210 SER A O 1
ATOM 1580 N N . SER A 1 211 ? -54.382 -51.937 24.337 1.00 29.91 211 SER A N 1
ATOM 1581 C CA . SER A 1 211 ? -55.674 -51.324 24.039 1.00 29.91 211 SER A CA 1
ATOM 1582 C C . SER A 1 211 ? -55.932 -50.788 22.618 1.00 29.91 211 SER A C 1
ATOM 1584 O O . SER A 1 211 ? -55.097 -50.088 22.044 1.00 29.91 211 SER A O 1
ATOM 1586 N N . LYS A 1 212 ? -57.183 -51.005 22.166 1.00 32.06 212 LYS A N 1
ATOM 1587 C CA . LYS A 1 212 ? -58.098 -50.200 21.301 1.00 32.06 212 LYS A CA 1
ATOM 1588 C C . LYS A 1 212 ? -58.961 -51.181 20.491 1.00 32.06 212 LYS A C 1
ATOM 1590 O O . LYS A 1 212 ? -58.422 -52.175 20.035 1.00 32.06 212 LYS A O 1
ATOM 1595 N N . LYS A 1 213 ? -60.240 -50.991 20.179 1.00 31.25 213 LYS A N 1
ATOM 1596 C CA . LYS A 1 213 ? -61.319 -50.010 20.413 1.00 31.25 213 LYS A CA 1
ATOM 1597 C C . LYS A 1 213 ? -62.523 -50.601 19.640 1.00 31.25 213 LYS A C 1
ATOM 1599 O O . LYS A 1 213 ? -62.229 -51.178 18.602 1.00 31.25 213 LYS A O 1
ATOM 1604 N N . ASP A 1 214 ? -63.759 -50.377 20.108 1.00 32.62 214 ASP A N 1
ATOM 1605 C CA . ASP A 1 214 ? -65.047 -50.264 19.364 1.00 32.62 214 ASP A CA 1
ATOM 1606 C C . ASP A 1 214 ? -65.388 -51.401 18.341 1.00 32.62 214 ASP A C 1
ATOM 1608 O O . ASP A 1 214 ? -64.544 -51.857 17.590 1.00 32.62 214 ASP A O 1
ATOM 1612 N N . ASP A 1 215 ? -66.582 -51.965 18.172 1.00 34.31 215 ASP A N 1
ATOM 1613 C CA . ASP A 1 215 ? -67.970 -51.522 18.319 1.00 34.31 215 ASP A CA 1
ATOM 1614 C C . ASP A 1 215 ? -68.890 -52.761 18.076 1.00 34.31 215 ASP A C 1
ATOM 1616 O O . ASP A 1 215 ? -68.388 -53.853 17.808 1.00 34.31 215 ASP A O 1
ATOM 1620 N N . ASP A 1 216 ? -70.213 -52.564 18.100 1.00 42.12 216 ASP A N 1
ATOM 1621 C CA . ASP A 1 216 ? -71.298 -53.453 17.610 1.00 42.12 216 ASP A CA 1
ATOM 1622 C C . ASP A 1 216 ? -72.025 -54.395 18.600 1.00 42.12 216 ASP A C 1
ATOM 1624 O O . ASP A 1 216 ? -71.890 -55.615 18.633 1.00 42.12 216 ASP A O 1
ATOM 1628 N N . ARG A 1 217 ? -72.911 -53.771 19.385 1.00 39.94 217 ARG A N 1
ATOM 1629 C CA . ARG A 1 217 ? -74.387 -53.885 19.287 1.00 39.94 217 ARG A CA 1
ATOM 1630 C C . ARG A 1 217 ? -74.994 -55.175 18.670 1.00 39.94 217 ARG A C 1
ATOM 1632 O O . ARG A 1 217 ? -75.038 -55.311 17.456 1.00 39.94 217 ARG A O 1
ATOM 1639 N N . MET A 1 218 ? -75.680 -55.979 19.492 1.00 39.72 218 MET A N 1
ATOM 1640 C CA . MET A 1 218 ? -76.941 -56.688 19.159 1.00 39.72 218 MET A CA 1
ATOM 1641 C C . MET A 1 218 ? -77.764 -56.797 20.454 1.00 39.72 218 MET A C 1
ATOM 1643 O O . MET A 1 218 ? -77.238 -57.185 21.489 1.00 39.72 218 MET A O 1
ATOM 1647 N N . GLU A 1 219 ? -78.950 -56.191 20.524 1.00 39.50 219 GLU A N 1
ATOM 1648 C CA . GLU A 1 219 ? -80.225 -56.892 20.288 1.00 39.50 219 GLU A CA 1
ATOM 1649 C C . GLU A 1 219 ? -80.359 -58.189 21.099 1.00 39.50 219 GLU A C 1
ATOM 1651 O O . GLU A 1 219 ? -79.936 -59.252 20.652 1.00 39.50 219 GLU A O 1
ATOM 1656 N N . LEU A 1 220 ? -80.953 -58.085 22.293 1.00 35.41 220 LEU A N 1
ATOM 1657 C CA . LEU A 1 220 ? -82.279 -58.619 22.665 1.00 35.41 220 LEU A CA 1
ATOM 1658 C C . LEU A 1 220 ? -82.512 -58.464 24.174 1.00 35.41 220 LEU A C 1
ATOM 1660 O O . LEU A 1 220 ? -81.583 -58.761 24.957 1.00 35.41 220 LEU A O 1
#